Protein AF-A0AA38PN74-F1 (afdb_monomer_lite)

pLDDT: mean 71.49, std 19.57, range [38.41, 97.81]

Secondary structure (DSSP, 8-state):
--GGGGSHHHHHHHHHHT--TTSTTS-S--------PPPHHHHHHHHHHHHTT-TTHHHHHHHS-HHHHHHHHHHTT-------HHHHHHHHHHHHHHS-GGGSPPPPP--GGGS-TT-----TT------------------------------PPPP-----HHHHHHHHHHHHHHT------TTSS-HHHHHHHHHHTT----TT--HHHHHHHHHHHHHHTT----TTHHHHHHHHHHHHHHHHSS-------

Sequence (257 aa):
MHLGYLGLFETHLRKIWGINHEKKGGDGLEPMPEAKKPSKASLRQLLNGIRGNLPILRNVLMAENKASLWYICFMLNLRTGLRNKQQLVEQILQWRSRSTPEAVPEVPFLSYDQVPDGWEASETAKNSGELSDSEASETSLSSSVTNSDILPLVSRRAPLFNFNKDADFEDLKSKLLNLSFKAPSLTRPAKEVLQALCQDLNIAYNAQDTKKHLITRLMIYRQENGADDDSNGSEVRYNKLKRQFEEKNAPFRFLLA

Radius of gyration: 27.81 Å; chains: 1; bounding box: 53×66×81 Å

Structure (mmCIF, N/CA/C/O backbone):
data_AF-A0AA38PN74-F1
#
_entry.id   AF-A0AA38PN74-F1
#
loop_
_atom_site.group_PDB
_atom_site.id
_atom_site.type_symbol
_atom_site.label_atom_id
_atom_site.label_alt_id
_atom_site.label_comp_id
_atom_site.label_asym_id
_atom_site.label_entity_id
_atom_site.label_seq_id
_atom_site.pdbx_PDB_ins_code
_atom_site.Cartn_x
_atom_site.Cartn_y
_atom_site.Cartn_z
_atom_site.occupancy
_atom_site.B_iso_or_equiv
_atom_site.auth_seq_id
_atom_site.auth_comp_id
_atom_site.auth_asym_id
_atom_site.auth_atom_id
_atom_site.pdbx_PDB_model_num
ATOM 1 N N . MET A 1 1 ? -22.780 -27.549 -7.553 1.00 45.50 1 MET A N 1
ATOM 2 C CA . MET A 1 1 ? -21.331 -27.764 -7.770 1.00 45.50 1 MET A CA 1
ATOM 3 C C . MET A 1 1 ? -20.690 -26.460 -8.265 1.00 45.50 1 MET A C 1
ATOM 5 O O . MET A 1 1 ? -20.658 -26.241 -9.464 1.00 45.50 1 MET A O 1
ATOM 9 N N . HIS A 1 2 ? -20.244 -25.557 -7.378 1.00 53.81 2 HIS A N 1
ATOM 10 C CA . HIS A 1 2 ? -19.758 -24.212 -7.774 1.00 53.81 2 HIS A CA 1
ATOM 11 C C . HIS A 1 2 ? -18.311 -23.880 -7.359 1.00 53.81 2 HIS A C 1
ATOM 13 O O . HIS A 1 2 ? -17.799 -22.830 -7.732 1.00 53.81 2 HIS A O 1
ATOM 19 N N . LEU A 1 3 ? -17.616 -24.781 -6.656 1.00 46.16 3 LEU A N 1
ATOM 20 C CA . LEU A 1 3 ? -16.234 -24.560 -6.197 1.00 46.16 3 LEU A CA 1
ATOM 21 C C . LEU A 1 3 ? -15.167 -24.702 -7.301 1.00 46.16 3 LEU A C 1
ATOM 23 O O . LEU A 1 3 ? -14.061 -24.195 -7.136 1.00 46.16 3 LEU A O 1
ATOM 27 N N . GLY A 1 4 ? -15.494 -25.327 -8.439 1.00 47.22 4 GLY A N 1
ATOM 28 C CA . GLY A 1 4 ? -14.555 -25.507 -9.557 1.00 47.22 4 GLY A CA 1
ATOM 29 C C . GLY A 1 4 ? -14.259 -24.232 -10.357 1.00 47.22 4 GLY A C 1
ATOM 30 O O . GLY A 1 4 ? -13.192 -24.117 -10.945 1.00 47.22 4 GLY A O 1
ATOM 31 N N . TYR A 1 5 ? -15.157 -23.240 -10.348 1.00 51.53 5 TYR A N 1
ATOM 32 C CA . TYR A 1 5 ? -15.025 -22.048 -11.201 1.00 51.53 5 TYR A CA 1
ATOM 33 C C . TYR A 1 5 ? -14.108 -20.954 -10.642 1.00 51.53 5 TYR A C 1
ATOM 35 O O . TYR A 1 5 ? -13.768 -20.018 -11.362 1.00 51.53 5 TYR A O 1
ATOM 43 N N . LEU A 1 6 ? -13.705 -21.053 -9.374 1.00 53.84 6 LEU A N 1
ATOM 44 C CA . LEU A 1 6 ? -12.925 -20.006 -8.709 1.00 53.84 6 LEU A CA 1
ATOM 45 C C . LEU A 1 6 ? -11.405 -20.201 -8.805 1.00 53.84 6 LEU A C 1
ATOM 47 O O . LEU A 1 6 ? -10.677 -19.369 -8.276 1.00 53.84 6 LEU A O 1
ATOM 51 N N . GLY A 1 7 ? -10.894 -21.285 -9.407 1.00 54.19 7 GLY A N 1
ATOM 52 C CA . GLY A 1 7 ? -9.443 -21.555 -9.510 1.00 54.19 7 GLY A CA 1
ATOM 53 C C . GLY A 1 7 ? -8.707 -21.742 -8.165 1.00 54.19 7 GLY A C 1
ATOM 54 O O . GLY A 1 7 ? -7.548 -22.153 -8.125 1.00 54.19 7 GLY A O 1
ATOM 55 N N . LEU A 1 8 ? -9.386 -21.495 -7.040 1.00 58.03 8 LEU A N 1
ATOM 56 C CA . LEU A 1 8 ? -8.907 -21.713 -5.673 1.00 58.03 8 LEU A CA 1
ATOM 57 C C . LEU A 1 8 ? -8.660 -23.195 -5.391 1.00 58.03 8 LEU A C 1
ATOM 59 O O . LEU A 1 8 ? -7.682 -23.550 -4.741 1.00 58.03 8 LEU A O 1
ATOM 63 N N . PHE A 1 9 ? -9.522 -24.066 -5.918 1.00 57.12 9 PHE A N 1
ATOM 64 C CA . PHE A 1 9 ? -9.348 -25.510 -5.779 1.00 57.12 9 PHE A CA 1
ATOM 65 C C . PHE A 1 9 ? -8.096 -25.985 -6.519 1.00 57.12 9 PHE A C 1
ATOM 67 O O . PHE A 1 9 ? -7.321 -26.776 -5.998 1.00 57.12 9 PHE A O 1
ATOM 74 N N . GLU A 1 10 ? -7.856 -25.436 -7.705 1.00 62.62 10 GLU A N 1
ATOM 75 C CA . GLU A 1 10 ? -6.737 -25.810 -8.560 1.00 62.62 10 GLU A CA 1
ATOM 76 C C . GLU A 1 10 ? -5.397 -25.366 -7.965 1.00 62.62 10 GLU A C 1
ATOM 78 O O . GLU A 1 10 ? -4.465 -26.155 -7.860 1.00 62.62 10 GLU A O 1
ATOM 83 N N . THR A 1 11 ? -5.317 -24.128 -7.473 1.00 61.50 11 THR A N 1
ATOM 84 C CA . THR A 1 11 ? -4.113 -23.614 -6.802 1.00 61.50 11 THR A CA 1
ATOM 85 C C . THR A 1 11 ? -3.820 -24.342 -5.489 1.00 61.50 11 THR A C 1
ATOM 87 O O . THR A 1 11 ? -2.657 -24.638 -5.200 1.00 61.50 11 THR A O 1
ATOM 90 N N . HIS A 1 12 ? -4.848 -24.685 -4.705 1.00 63.94 12 HIS A N 1
ATOM 91 C CA . HIS A 1 12 ? -4.649 -25.395 -3.444 1.00 63.94 12 HIS A CA 1
ATOM 92 C C . HIS A 1 12 ? -4.237 -26.856 -3.660 1.00 63.94 12 HIS A C 1
ATOM 94 O O . HIS A 1 12 ? -3.284 -27.320 -3.033 1.00 63.94 12 HIS A O 1
ATOM 100 N N . LEU A 1 13 ? -4.878 -27.549 -4.602 1.00 66.50 13 LEU A N 1
ATOM 101 C CA . LEU A 1 13 ? -4.521 -28.915 -4.972 1.00 66.50 13 LEU A CA 1
ATOM 102 C C . LEU A 1 13 ? -3.127 -29.003 -5.603 1.00 66.50 13 LEU A C 1
ATOM 104 O O . LEU A 1 13 ? -2.366 -29.903 -5.263 1.00 66.50 13 LEU A O 1
ATOM 108 N N . ARG A 1 14 ? -2.730 -28.032 -6.434 1.00 66.38 14 ARG A N 1
ATOM 109 C CA . ARG A 1 14 ? -1.360 -27.954 -6.970 1.00 66.38 14 ARG A CA 1
ATOM 110 C C . ARG A 1 14 ? -0.309 -27.805 -5.877 1.00 66.38 14 ARG A C 1
ATOM 112 O O . ARG A 1 14 ? 0.738 -28.442 -5.959 1.00 66.38 14 ARG A O 1
ATOM 119 N N . LYS A 1 15 ? -0.593 -27.002 -4.843 1.00 65.44 15 LYS A N 1
ATOM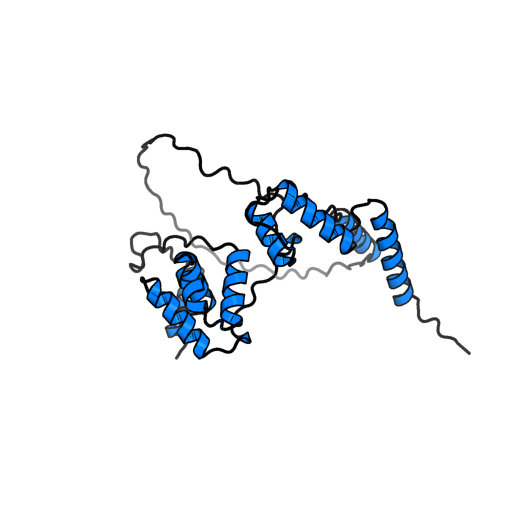 120 C CA . LYS A 1 15 ? 0.302 -26.843 -3.687 1.00 65.44 15 LYS A CA 1
ATOM 121 C C . LYS A 1 15 ? 0.414 -28.136 -2.876 1.00 65.44 15 LYS A C 1
ATOM 123 O O . LYS A 1 15 ? 1.505 -28.464 -2.427 1.00 65.44 15 LYS A O 1
ATOM 128 N N . ILE A 1 16 ? -0.692 -28.861 -2.704 1.00 72.69 16 ILE A N 1
ATOM 129 C CA . ILE A 1 16 ? -0.716 -30.148 -1.992 1.00 72.69 16 ILE A CA 1
ATOM 130 C C . ILE A 1 16 ? 0.027 -31.233 -2.785 1.00 72.69 16 ILE A C 1
ATOM 132 O O . ILE A 1 16 ? 0.750 -32.029 -2.196 1.00 72.69 16 ILE A O 1
ATOM 136 N N . TRP A 1 17 ? -0.113 -31.252 -4.112 1.00 72.19 17 TRP A N 1
ATOM 137 C CA . TRP A 1 17 ? 0.472 -32.285 -4.974 1.00 72.19 17 TRP A CA 1
ATOM 138 C C . TRP A 1 17 ? 1.848 -31.948 -5.552 1.00 72.19 17 TRP A C 1
ATOM 140 O O . TRP A 1 17 ? 2.404 -32.754 -6.292 1.00 72.19 17 TRP A O 1
ATOM 150 N N . GLY A 1 18 ? 2.418 -30.785 -5.226 1.00 61.81 18 GLY A N 1
ATOM 151 C CA . GLY A 1 18 ? 3.771 -30.418 -5.656 1.00 61.81 18 GLY A CA 1
ATOM 152 C C . GLY A 1 18 ? 3.938 -30.347 -7.178 1.00 61.81 18 GLY A C 1
ATOM 153 O O . GLY A 1 18 ? 5.026 -30.608 -7.694 1.00 61.81 18 GLY A O 1
ATOM 154 N N . ILE A 1 19 ? 2.866 -30.026 -7.910 1.00 64.69 19 ILE A N 1
ATOM 155 C CA . ILE A 1 19 ? 2.913 -29.900 -9.370 1.00 64.69 19 ILE A CA 1
ATOM 156 C C . ILE A 1 19 ? 3.672 -28.612 -9.705 1.00 64.69 19 ILE A C 1
ATOM 158 O O . ILE A 1 19 ? 3.115 -27.514 -9.670 1.00 64.69 19 ILE A O 1
ATOM 162 N N . ASN A 1 20 ? 4.963 -28.752 -10.008 1.00 55.19 20 ASN A N 1
ATOM 163 C CA . ASN A 1 20 ? 5.820 -27.648 -10.428 1.00 55.19 20 ASN A CA 1
ATOM 164 C C . ASN A 1 20 ? 5.528 -27.263 -11.882 1.00 55.19 20 ASN A C 1
ATOM 166 O O . ASN A 1 20 ? 5.827 -28.021 -12.804 1.00 55.19 20 ASN A O 1
ATOM 170 N N . HIS A 1 21 ? 5.004 -26.052 -12.078 1.00 59.81 21 HIS A N 1
ATOM 171 C CA . HIS A 1 21 ? 4.732 -25.464 -13.397 1.00 59.81 21 HIS A CA 1
ATOM 172 C C . HIS A 1 21 ? 5.980 -25.286 -14.272 1.00 59.81 21 HIS A C 1
ATOM 174 O O . HIS A 1 21 ? 5.864 -25.155 -15.485 1.00 59.81 21 HIS A O 1
ATOM 180 N N . GLU A 1 22 ? 7.166 -25.292 -13.669 1.00 51.69 22 GLU A N 1
ATOM 181 C CA . GLU A 1 22 ? 8.439 -25.076 -14.361 1.00 51.69 22 GLU A CA 1
ATOM 182 C C . GLU A 1 22 ? 8.933 -26.312 -15.123 1.00 51.69 22 GLU A C 1
ATOM 184 O O . GLU A 1 22 ? 9.784 -26.201 -16.006 1.00 51.69 22 GLU A O 1
ATOM 189 N N . LYS A 1 23 ? 8.409 -27.507 -14.815 1.00 51.69 23 LYS A N 1
ATOM 190 C CA . LYS A 1 23 ? 8.802 -28.716 -15.541 1.00 51.69 23 LYS A CA 1
ATOM 191 C C . LYS A 1 23 ? 8.103 -28.760 -16.900 1.00 51.69 23 LYS A C 1
ATOM 193 O O . LYS A 1 23 ? 6.878 -28.717 -16.997 1.00 51.69 23 LYS A O 1
ATOM 198 N N . LYS A 1 24 ? 8.921 -28.878 -17.950 1.00 41.00 24 LYS A N 1
ATOM 199 C CA . LYS A 1 24 ? 8.544 -29.061 -19.360 1.00 41.00 24 LYS A CA 1
ATOM 200 C C . LYS A 1 24 ? 7.492 -30.184 -19.464 1.00 41.00 24 LYS A C 1
ATOM 202 O O . LYS A 1 24 ? 7.831 -31.353 -19.317 1.00 41.00 24 LYS A O 1
ATOM 207 N N . GLY A 1 25 ? 6.219 -29.810 -19.627 1.00 51.47 25 GLY A N 1
ATOM 208 C CA . GLY A 1 25 ? 5.060 -30.717 -19.563 1.00 51.47 25 GLY A CA 1
ATOM 209 C C . GLY A 1 25 ? 3.885 -30.225 -18.702 1.00 51.47 25 GLY A C 1
ATOM 210 O O . GLY A 1 25 ? 2.816 -30.825 -18.759 1.00 51.47 25 GLY A O 1
ATOM 211 N N . GLY A 1 26 ? 4.050 -29.145 -17.926 1.00 50.50 26 GLY A N 1
ATOM 212 C CA . GLY A 1 26 ? 2.936 -28.447 -17.270 1.00 50.50 26 GLY A CA 1
ATOM 213 C C . GLY A 1 26 ? 1.999 -27.758 -18.274 1.00 50.50 26 GLY A C 1
ATOM 214 O O . GLY A 1 26 ? 2.406 -27.515 -19.404 1.00 50.50 26 GLY A O 1
ATOM 215 N N . ASP A 1 27 ? 0.776 -27.439 -17.831 1.00 55.72 27 ASP A N 1
ATOM 216 C CA . ASP A 1 27 ? -0.448 -26.961 -18.530 1.00 55.72 27 ASP A CA 1
ATOM 217 C C . ASP A 1 27 ? -0.345 -25.860 -19.624 1.00 55.72 27 ASP A C 1
ATOM 219 O O . ASP A 1 27 ? -1.351 -25.289 -20.039 1.00 55.72 27 ASP A O 1
ATOM 223 N N . GLY A 1 28 ? 0.847 -25.474 -20.080 1.00 50.84 28 GLY A N 1
ATOM 224 C CA . GLY A 1 28 ? 1.056 -24.410 -21.065 1.00 50.84 28 GLY A CA 1
ATOM 225 C C . GLY A 1 28 ? 0.800 -23.007 -20.511 1.00 50.84 28 GLY A C 1
ATOM 226 O O . GLY A 1 28 ? 0.943 -22.019 -21.228 1.00 50.84 28 GLY A O 1
ATOM 227 N N . LEU A 1 29 ? 0.454 -22.896 -19.227 1.00 52.22 29 LEU A N 1
ATOM 228 C CA . LEU A 1 29 ? 0.497 -21.639 -18.501 1.00 52.22 29 LEU A CA 1
ATOM 229 C C . LEU A 1 29 ? 1.968 -21.340 -18.228 1.00 52.22 29 LEU A C 1
ATOM 231 O O . LEU A 1 29 ? 2.532 -21.852 -17.261 1.00 52.22 29 LEU A O 1
ATOM 235 N N . GLU A 1 30 ? 2.587 -20.571 -19.130 1.00 48.94 30 GLU A N 1
ATOM 236 C CA . GLU A 1 30 ? 3.945 -20.056 -18.949 1.00 48.94 30 GLU A CA 1
ATOM 237 C C . GLU A 1 30 ? 4.105 -19.570 -17.502 1.00 48.94 30 GLU A C 1
ATOM 239 O O . GLU A 1 30 ? 3.219 -18.844 -17.022 1.00 48.94 30 GLU A O 1
ATOM 244 N N . PRO A 1 31 ? 5.173 -19.989 -16.789 1.00 52.34 31 PRO A N 1
ATOM 245 C CA . PRO A 1 31 ? 5.429 -19.526 -15.436 1.00 52.34 31 PRO A CA 1
ATOM 246 C C . PRO A 1 31 ? 5.381 -18.006 -15.471 1.00 52.34 31 PRO A C 1
ATOM 248 O O . PRO A 1 31 ? 6.142 -17.353 -16.189 1.00 52.34 31 PRO A O 1
ATOM 251 N N . MET A 1 32 ? 4.374 -17.456 -14.791 1.00 55.88 32 MET A N 1
ATOM 252 C CA . MET A 1 32 ? 4.102 -16.034 -14.869 1.00 55.88 32 MET A CA 1
ATOM 253 C C . MET A 1 32 ? 5.362 -15.326 -14.374 1.00 55.88 32 MET A C 1
ATOM 255 O O . MET A 1 32 ? 5.833 -15.687 -13.293 1.00 55.88 32 MET A O 1
ATOM 259 N N . PRO A 1 33 ? 5.916 -14.357 -15.128 1.00 59.22 33 PRO A N 1
ATOM 260 C CA . PRO A 1 33 ? 7.087 -13.625 -14.672 1.00 59.22 33 PRO A CA 1
ATOM 261 C C . PRO A 1 33 ? 6.772 -13.114 -13.276 1.00 59.22 33 PRO A C 1
ATOM 263 O O . PRO A 1 33 ? 5.720 -12.489 -13.102 1.00 59.22 33 PRO A O 1
ATOM 266 N N . GLU A 1 34 ? 7.620 -13.455 -12.300 1.00 61.94 34 GLU A N 1
ATOM 267 C CA . GLU A 1 34 ? 7.423 -13.109 -10.896 1.00 61.94 34 GLU A CA 1
ATOM 268 C C . GLU A 1 34 ? 7.134 -11.614 -10.814 1.00 61.94 34 GLU A C 1
ATOM 270 O O . GLU A 1 34 ? 8.021 -10.765 -10.943 1.00 61.94 34 GLU A O 1
ATOM 275 N N . ALA A 1 35 ? 5.849 -11.271 -10.708 1.00 65.31 35 ALA A N 1
ATOM 276 C CA . ALA A 1 35 ? 5.433 -9.890 -10.754 1.00 65.31 35 ALA A CA 1
ATOM 277 C C . ALA A 1 35 ? 5.971 -9.268 -9.474 1.00 65.31 35 ALA A C 1
ATOM 279 O O . ALA A 1 35 ? 5.467 -9.554 -8.385 1.00 65.31 35 ALA A O 1
ATOM 280 N N . LYS A 1 36 ? 7.036 -8.470 -9.608 1.00 77.00 36 LYS A N 1
ATOM 281 C CA . LYS A 1 36 ? 7.703 -7.826 -8.481 1.00 77.00 36 LYS A CA 1
ATOM 282 C C . LYS A 1 36 ? 6.641 -7.133 -7.640 1.00 77.00 36 LYS A C 1
ATOM 284 O O . LYS A 1 36 ? 6.004 -6.178 -8.091 1.00 77.00 36 LYS A O 1
ATOM 289 N N . LYS A 1 37 ? 6.423 -7.665 -6.437 1.00 83.25 37 LYS A N 1
ATOM 290 C CA . LYS A 1 37 ? 5.405 -7.167 -5.520 1.00 83.25 37 LYS A CA 1
ATOM 291 C C . LYS A 1 37 ? 5.665 -5.674 -5.286 1.00 83.25 37 LYS A C 1
ATOM 293 O O . LYS A 1 37 ? 6.786 -5.325 -4.904 1.00 83.25 37 LYS A O 1
ATOM 298 N N . PRO A 1 38 ? 4.681 -4.789 -5.530 1.00 87.00 38 PRO A N 1
ATOM 299 C CA . PRO A 1 38 ? 4.871 -3.366 -5.292 1.00 87.00 38 PRO A CA 1
ATOM 300 C C . PRO A 1 38 ? 5.155 -3.116 -3.809 1.00 87.00 38 PRO A C 1
ATOM 302 O O . PRO A 1 38 ? 4.776 -3.908 -2.937 1.00 87.00 38 PRO A O 1
ATOM 305 N N . SER A 1 39 ? 5.826 -2.003 -3.511 1.00 86.50 39 SER A N 1
ATOM 306 C CA . SER A 1 39 ? 6.094 -1.624 -2.125 1.00 86.50 39 SER A CA 1
ATOM 307 C C . SER A 1 39 ? 4.774 -1.484 -1.354 1.00 86.50 39 SER A C 1
ATOM 309 O O . SER A 1 39 ? 3.777 -0.981 -1.879 1.00 86.50 39 SER A O 1
ATOM 311 N N . LYS A 1 40 ? 4.749 -1.922 -0.086 1.00 85.56 40 LYS A N 1
ATOM 312 C CA . LYS A 1 40 ? 3.539 -1.850 0.760 1.00 85.56 40 LYS A CA 1
ATOM 313 C C . LYS A 1 40 ? 2.989 -0.417 0.869 1.00 85.56 40 LYS A C 1
ATOM 315 O O . LYS A 1 40 ? 1.783 -0.230 0.996 1.00 85.56 40 LYS A O 1
ATOM 320 N N . ALA A 1 41 ? 3.863 0.589 0.804 1.00 82.75 41 ALA A N 1
ATOM 321 C CA . ALA A 1 41 ? 3.492 2.001 0.835 1.00 82.75 41 ALA A CA 1
ATOM 322 C C . ALA A 1 41 ? 2.753 2.449 -0.435 1.00 82.75 41 ALA A C 1
ATOM 324 O O . ALA A 1 41 ? 1.645 2.971 -0.332 1.00 82.75 41 ALA A O 1
ATOM 325 N N . SER A 1 42 ? 3.304 2.156 -1.619 1.00 88.00 42 SER A N 1
ATOM 326 C CA . SER A 1 42 ? 2.638 2.432 -2.903 1.00 88.00 42 SER A CA 1
ATOM 327 C C . SER A 1 42 ? 1.273 1.741 -2.971 1.00 88.00 42 SER A C 1
ATOM 329 O O . SER A 1 42 ? 0.266 2.349 -3.330 1.00 88.00 42 SER A O 1
ATOM 331 N N . LEU A 1 43 ? 1.216 0.489 -2.516 1.00 92.31 43 LEU A N 1
ATOM 332 C CA . LEU A 1 43 ? -0.008 -0.301 -2.499 1.00 92.31 43 LEU A CA 1
ATOM 333 C C . LEU A 1 43 ? -1.082 0.315 -1.586 1.00 92.31 43 LEU A C 1
ATOM 335 O O . LEU A 1 43 ? -2.237 0.422 -1.993 1.00 92.31 43 LEU A O 1
ATOM 339 N N . ARG A 1 44 ? -0.706 0.792 -0.390 1.00 92.00 44 ARG A N 1
ATOM 340 C CA . ARG A 1 44 ? -1.615 1.532 0.504 1.00 92.00 44 ARG A CA 1
ATOM 341 C C . ARG A 1 44 ? -2.148 2.801 -0.140 1.00 92.00 44 ARG A C 1
ATOM 343 O O . ARG A 1 44 ? -3.354 3.023 -0.110 1.00 92.00 44 ARG A O 1
ATOM 350 N N . GLN A 1 45 ? -1.276 3.611 -0.737 1.00 90.62 45 GLN A N 1
ATOM 351 C CA . GLN A 1 45 ? -1.687 4.851 -1.393 1.00 90.62 45 GLN A CA 1
ATOM 352 C C . GLN A 1 45 ? -2.707 4.578 -2.507 1.00 90.62 45 GLN A C 1
ATOM 354 O O . GLN A 1 45 ? -3.729 5.261 -2.587 1.00 90.62 45 GLN A O 1
ATOM 359 N N . LEU A 1 46 ? -2.478 3.537 -3.311 1.00 94.19 46 LEU A N 1
ATOM 360 C CA . LEU A 1 46 ? -3.394 3.147 -4.380 1.00 94.19 46 LEU A CA 1
ATOM 361 C C . LEU A 1 46 ? -4.730 2.628 -3.859 1.00 94.19 46 LEU A C 1
ATOM 363 O O . LEU A 1 46 ? -5.775 3.071 -4.334 1.00 94.19 46 LEU A O 1
ATOM 367 N N . LEU A 1 47 ? -4.725 1.736 -2.868 1.00 95.06 47 LEU A N 1
ATOM 368 C CA . LEU A 1 47 ? -5.966 1.223 -2.285 1.00 95.06 47 LEU A CA 1
ATOM 369 C C . LEU A 1 47 ? -6.762 2.320 -1.573 1.00 95.06 47 LEU A C 1
ATOM 371 O O . LEU A 1 47 ? -7.984 2.351 -1.691 1.00 95.06 47 LEU A O 1
ATOM 375 N N . ASN A 1 48 ? -6.094 3.265 -0.911 1.00 92.62 48 ASN A N 1
ATOM 376 C CA . ASN A 1 48 ? -6.751 4.430 -0.319 1.00 92.62 48 ASN A CA 1
ATOM 377 C C . ASN A 1 48 ? -7.370 5.333 -1.399 1.00 92.62 48 ASN A C 1
ATOM 379 O O . ASN A 1 48 ? -8.508 5.780 -1.244 1.00 92.62 48 ASN A O 1
ATOM 383 N N . GLY A 1 49 ? -6.677 5.538 -2.525 1.00 94.00 49 GLY A N 1
ATOM 384 C CA . GLY A 1 49 ? -7.222 6.254 -3.683 1.00 94.00 49 GLY A CA 1
ATOM 385 C C . GLY A 1 49 ? -8.449 5.562 -4.288 1.00 94.00 49 GLY A C 1
ATOM 386 O O . GLY A 1 49 ? -9.441 6.221 -4.603 1.00 94.00 49 GLY A O 1
ATOM 387 N N . ILE A 1 50 ? -8.418 4.228 -4.387 1.00 95.69 50 ILE A N 1
ATOM 388 C CA . ILE A 1 50 ? -9.559 3.412 -4.827 1.00 95.69 50 ILE A CA 1
ATOM 389 C C . ILE A 1 50 ? -10.719 3.541 -3.829 1.00 95.69 50 ILE A C 1
ATOM 391 O O . ILE A 1 50 ? -11.863 3.746 -4.240 1.00 95.69 50 ILE A O 1
ATOM 395 N N . ARG A 1 51 ? -10.446 3.490 -2.519 1.00 95.12 51 ARG A N 1
ATOM 396 C CA . ARG A 1 51 ? -11.459 3.624 -1.460 1.00 95.12 51 ARG A CA 1
ATOM 397 C C . ARG A 1 51 ? -12.185 4.968 -1.541 1.00 95.12 51 ARG A C 1
ATOM 399 O O . ARG A 1 51 ? -13.416 4.979 -1.526 1.00 95.12 51 ARG A O 1
ATOM 406 N N . GLY A 1 52 ? -11.446 6.062 -1.730 1.00 91.69 52 GLY A N 1
ATOM 407 C CA . GLY A 1 52 ? -11.981 7.426 -1.817 1.00 91.69 52 GLY A CA 1
ATOM 408 C C . GLY A 1 52 ? -12.787 7.757 -3.081 1.00 91.69 52 GLY A C 1
ATOM 409 O O . GLY A 1 52 ? -13.381 8.827 -3.132 1.00 91.69 52 GLY A O 1
ATOM 410 N N . ASN A 1 53 ? -12.826 6.867 -4.084 1.00 86.31 53 ASN A N 1
ATOM 411 C CA . ASN A 1 53 ? -13.541 7.058 -5.358 1.00 86.31 53 ASN A CA 1
ATOM 412 C C . ASN A 1 53 ? -13.286 8.433 -6.010 1.00 86.31 53 ASN A C 1
ATOM 414 O O . ASN A 1 53 ? -14.208 9.170 -6.361 1.00 86.31 53 ASN A O 1
ATOM 418 N N . LEU A 1 54 ? -12.011 8.801 -6.136 1.00 84.94 54 LEU A N 1
ATOM 419 C CA . LEU A 1 54 ? -11.626 10.098 -6.684 1.00 84.94 54 LEU A CA 1
ATOM 420 C C . LEU A 1 54 ? -12.001 10.193 -8.176 1.00 84.94 54 LEU A C 1
ATOM 422 O O . LEU A 1 54 ? -11.725 9.252 -8.923 1.00 84.94 54 LEU A O 1
ATOM 426 N N . PRO A 1 55 ? -12.505 11.339 -8.676 1.00 89.81 55 PRO A N 1
ATOM 427 C CA . PRO A 1 55 ? -12.763 11.522 -10.112 1.00 89.81 55 PRO A CA 1
ATOM 428 C C . PRO A 1 55 ? -11.483 11.380 -10.959 1.00 89.81 55 PRO A C 1
ATOM 430 O O . PRO A 1 55 ? -11.532 11.050 -12.141 1.00 89.81 55 PRO A O 1
ATOM 433 N N . ILE A 1 56 ? -10.318 11.565 -10.331 1.00 93.56 56 ILE A N 1
ATOM 434 C CA . ILE A 1 56 ? -8.982 11.474 -10.934 1.00 93.56 56 ILE A CA 1
ATOM 435 C C . ILE A 1 56 ? -8.424 10.033 -10.872 1.00 93.56 56 ILE A C 1
ATOM 437 O O . ILE A 1 56 ? -7.331 9.767 -11.370 1.00 93.56 56 ILE A O 1
ATOM 441 N N . LEU A 1 57 ? -9.162 9.066 -10.305 1.00 95.50 57 LEU A N 1
ATOM 442 C CA . LEU A 1 57 ? -8.687 7.693 -10.080 1.00 95.50 57 LEU A CA 1
ATOM 443 C C . LEU A 1 57 ? -8.202 7.016 -11.368 1.00 95.50 57 LEU A C 1
ATOM 445 O O . LEU A 1 57 ? -7.176 6.341 -11.354 1.00 95.50 57 LEU A O 1
ATOM 449 N N . ARG A 1 58 ? -8.883 7.244 -12.500 1.00 96.94 58 ARG A N 1
ATOM 450 C CA . ARG A 1 58 ? -8.461 6.703 -13.804 1.00 96.94 58 ARG A CA 1
ATOM 451 C C . ARG A 1 58 ? -7.047 7.155 -14.176 1.00 96.94 58 ARG A C 1
ATOM 453 O O . ARG A 1 58 ? -6.254 6.335 -14.628 1.00 96.94 58 ARG A O 1
ATOM 460 N N . ASN A 1 59 ? -6.720 8.427 -13.954 1.00 96.56 59 ASN A N 1
ATOM 461 C CA . ASN A 1 59 ? -5.410 8.989 -14.291 1.00 96.56 59 ASN A CA 1
ATOM 462 C C . ASN A 1 59 ? -4.324 8.463 -13.347 1.00 96.56 59 ASN A C 1
ATOM 464 O O . ASN A 1 59 ? -3.248 8.096 -13.810 1.00 96.56 59 ASN A O 1
ATOM 468 N N . VAL A 1 60 ? -4.634 8.351 -12.050 1.00 95.75 60 VAL A N 1
ATOM 469 C CA . VAL A 1 60 ? -3.726 7.768 -11.049 1.00 95.75 60 VAL A CA 1
ATOM 470 C C . VAL A 1 60 ? -3.403 6.313 -11.401 1.00 95.75 60 VAL A C 1
ATOM 472 O O . VAL A 1 60 ? -2.236 5.954 -11.509 1.00 95.75 60 VAL A O 1
ATOM 475 N N . LEU A 1 61 ? -4.415 5.487 -11.688 1.00 96.50 61 LEU A N 1
ATOM 476 C CA . LEU A 1 61 ? -4.209 4.089 -12.084 1.00 96.50 61 LEU A CA 1
ATOM 477 C C . LEU A 1 61 ? -3.463 3.965 -13.425 1.00 96.50 61 LEU A C 1
ATOM 479 O O . LEU A 1 61 ? -2.654 3.058 -13.605 1.00 96.50 61 LEU A O 1
ATOM 483 N N . MET A 1 62 ? -3.691 4.880 -14.371 1.00 97.00 62 MET A N 1
ATOM 484 C CA . MET A 1 62 ? -2.962 4.901 -15.644 1.00 97.00 62 MET A CA 1
ATOM 485 C C . MET A 1 62 ? -1.502 5.344 -15.502 1.00 97.00 62 MET A C 1
ATOM 487 O O . MET A 1 62 ? -0.702 4.992 -16.369 1.00 97.00 62 MET A O 1
ATOM 491 N N . ALA A 1 63 ? -1.129 6.059 -14.440 1.00 96.19 63 ALA A N 1
ATOM 492 C CA . ALA A 1 63 ? 0.263 6.407 -14.152 1.00 96.19 63 ALA A CA 1
ATOM 493 C C . ALA A 1 63 ? 1.052 5.228 -13.550 1.00 96.19 63 ALA A C 1
ATOM 495 O O . ALA A 1 63 ? 2.257 5.120 -13.757 1.00 96.19 63 ALA A O 1
ATOM 496 N N . GLU A 1 64 ? 0.372 4.298 -12.879 1.00 96.12 64 GLU A N 1
ATOM 497 C CA . GLU A 1 64 ? 1.008 3.181 -12.174 1.00 96.12 64 GLU A CA 1
ATOM 498 C C . GLU A 1 64 ? 1.633 2.116 -13.075 1.00 96.12 64 GLU A C 1
ATOM 500 O O . GLU A 1 64 ? 1.276 1.948 -14.243 1.00 96.12 64 GLU A O 1
ATOM 505 N N . ASN A 1 65 ? 2.551 1.323 -12.519 1.00 94.31 65 ASN A N 1
ATOM 506 C CA . ASN A 1 65 ? 3.111 0.176 -13.230 1.00 94.31 65 ASN A CA 1
ATOM 507 C C . ASN A 1 65 ? 2.033 -0.906 -13.455 1.00 94.31 65 ASN A C 1
ATOM 509 O O . ASN A 1 65 ? 1.218 -1.203 -12.580 1.00 94.31 65 ASN A O 1
ATOM 513 N N . LYS A 1 66 ? 2.069 -1.559 -14.623 1.00 93.50 66 LYS A N 1
ATOM 514 C CA . LYS A 1 66 ? 1.230 -2.720 -14.948 1.00 93.50 66 LYS A CA 1
ATOM 515 C C . LYS A 1 66 ? 1.334 -3.824 -13.888 1.00 93.50 66 LYS A C 1
ATOM 517 O O . LYS A 1 66 ? 0.312 -4.411 -13.553 1.00 93.50 66 LYS A O 1
ATOM 522 N N . ALA A 1 67 ? 2.526 -4.080 -13.343 1.00 91.06 67 ALA A N 1
ATOM 523 C CA . ALA A 1 67 ? 2.714 -5.076 -12.283 1.00 91.06 67 ALA A CA 1
ATOM 524 C C . ALA A 1 67 ? 1.913 -4.730 -11.011 1.00 91.06 67 ALA A C 1
ATOM 526 O O . ALA A 1 67 ? 1.244 -5.598 -10.452 1.00 91.06 67 ALA A O 1
ATOM 527 N N . SER A 1 68 ? 1.904 -3.454 -10.606 1.00 93.56 68 SER A N 1
ATOM 528 C CA . SER A 1 68 ? 1.117 -2.968 -9.465 1.00 93.56 68 SER A CA 1
ATOM 529 C C . SER A 1 68 ? -0.382 -3.139 -9.706 1.00 93.56 68 SER A C 1
ATOM 531 O O . SER A 1 68 ? -1.088 -3.664 -8.849 1.00 93.56 68 SER A O 1
ATOM 533 N N . LEU A 1 69 ? -0.866 -2.754 -10.893 1.00 95.06 69 LEU A N 1
ATOM 534 C CA . LEU A 1 69 ? -2.275 -2.906 -11.277 1.00 95.06 69 LEU A CA 1
ATOM 535 C C . LEU A 1 69 ? -2.713 -4.369 -11.288 1.00 95.06 69 LEU A C 1
ATOM 537 O O . LEU A 1 69 ? -3.804 -4.699 -10.829 1.00 95.06 69 LEU A O 1
ATOM 541 N N . TRP A 1 70 ? -1.850 -5.245 -11.794 1.00 92.69 70 TRP A N 1
ATOM 542 C CA . TRP A 1 70 ? -2.098 -6.677 -11.810 1.00 92.69 70 TRP A CA 1
ATOM 543 C C . TRP A 1 70 ? -2.185 -7.242 -10.388 1.00 92.69 70 TRP A C 1
ATOM 545 O O . TRP A 1 70 ? -3.133 -7.957 -10.071 1.00 92.69 70 TRP A O 1
ATOM 555 N N . TYR A 1 71 ? -1.258 -6.856 -9.505 1.00 92.44 71 TYR A N 1
ATOM 556 C CA . TYR A 1 71 ? -1.284 -7.251 -8.095 1.00 92.44 71 TYR A CA 1
ATOM 557 C C . TYR A 1 71 ? -2.541 -6.739 -7.372 1.00 92.44 71 TYR A C 1
ATOM 559 O O . TYR A 1 71 ? -3.129 -7.457 -6.566 1.00 92.44 71 TYR A O 1
ATOM 567 N N . ILE A 1 72 ? -3.001 -5.522 -7.686 1.00 94.44 72 ILE A N 1
ATOM 568 C CA . ILE A 1 72 ? -4.269 -4.988 -7.169 1.00 94.44 72 ILE A CA 1
ATOM 569 C C . ILE A 1 72 ? -5.448 -5.827 -7.669 1.00 94.44 72 ILE A C 1
ATOM 571 O O . ILE A 1 72 ? -6.290 -6.216 -6.867 1.00 94.44 72 ILE A O 1
ATOM 575 N N . CYS A 1 73 ? -5.498 -6.163 -8.962 1.00 94.50 73 CYS A N 1
ATOM 576 C CA . CYS A 1 73 ? -6.539 -7.038 -9.506 1.00 94.50 73 CYS A CA 1
ATOM 577 C C . CYS A 1 73 ? -6.560 -8.392 -8.791 1.00 94.50 73 CYS A C 1
ATOM 579 O O . CYS A 1 73 ? -7.628 -8.861 -8.412 1.00 94.50 73 CYS A O 1
ATOM 581 N N . PHE A 1 74 ? -5.386 -8.977 -8.546 1.00 91.44 74 PHE A N 1
ATOM 582 C CA . PHE A 1 74 ? -5.248 -10.207 -7.773 1.00 91.44 74 PHE A CA 1
ATOM 583 C C . PHE A 1 74 ? -5.800 -10.056 -6.346 1.00 91.44 74 PHE A C 1
ATOM 585 O O . PHE A 1 74 ? -6.617 -10.866 -5.921 1.00 91.44 74 PHE A O 1
ATOM 592 N N . MET A 1 75 ? -5.433 -8.990 -5.626 1.00 92.50 75 MET A N 1
ATOM 593 C CA . MET A 1 75 ? -5.950 -8.718 -4.276 1.00 92.50 75 MET A CA 1
ATOM 594 C C . MET A 1 75 ? -7.468 -8.522 -4.219 1.00 92.50 75 MET A C 1
ATOM 596 O O . MET A 1 75 ? -8.095 -8.863 -3.220 1.00 92.50 75 MET A O 1
ATOM 600 N N . LEU A 1 76 ? -8.052 -7.961 -5.275 1.00 94.25 76 LEU A N 1
ATOM 601 C CA . LEU A 1 76 ? -9.490 -7.729 -5.398 1.00 94.25 76 LEU A CA 1
ATOM 602 C C . LEU A 1 76 ? -10.247 -8.945 -5.967 1.00 94.25 76 LEU A C 1
ATOM 604 O O . LEU A 1 76 ? -11.439 -8.834 -6.253 1.00 94.25 76 LEU A O 1
ATOM 608 N N . ASN A 1 77 ? -9.575 -10.090 -6.152 1.00 92.56 77 ASN A N 1
ATOM 609 C CA . ASN A 1 77 ? -10.118 -11.284 -6.810 1.00 92.56 77 ASN A CA 1
ATOM 610 C C . ASN A 1 77 ? -10.730 -10.995 -8.198 1.00 92.56 77 ASN A C 1
ATOM 612 O O . ASN A 1 77 ? -11.731 -11.591 -8.601 1.00 92.56 77 ASN A O 1
ATOM 616 N N . LEU A 1 78 ? -10.126 -10.077 -8.955 1.00 92.31 78 LEU A N 1
ATOM 617 C CA . LEU A 1 78 ? -10.493 -9.791 -10.340 1.00 92.31 78 LEU A CA 1
ATOM 618 C C . LEU A 1 78 ? -9.795 -10.758 -11.296 1.00 92.31 78 LEU A C 1
ATOM 620 O O . LEU A 1 78 ? -8.689 -11.235 -11.047 1.00 92.31 78 LEU A O 1
ATOM 624 N N . ARG A 1 79 ? -10.433 -11.034 -12.436 1.00 86.56 79 ARG A N 1
ATOM 625 C CA . ARG A 1 79 ? -9.884 -11.942 -13.448 1.00 86.56 79 ARG A CA 1
ATOM 626 C C . ARG A 1 79 ? -8.661 -11.314 -14.125 1.00 86.56 79 ARG A C 1
ATOM 628 O O . ARG A 1 79 ? -8.793 -10.450 -14.985 1.00 86.56 79 ARG A O 1
ATOM 635 N N . THR A 1 80 ? -7.481 -11.831 -13.804 1.00 77.19 80 THR A N 1
ATOM 636 C CA . THR A 1 80 ? -6.158 -11.313 -14.197 1.00 77.19 80 THR A CA 1
ATOM 637 C C . THR A 1 80 ? -5.667 -11.716 -15.594 1.00 77.19 80 THR A C 1
ATOM 639 O O . THR A 1 80 ? -4.538 -11.396 -15.965 1.00 77.19 80 THR A O 1
ATOM 642 N N . GLY A 1 81 ? -6.499 -12.377 -16.406 1.00 76.50 81 GLY A N 1
ATOM 643 C CA . GLY A 1 81 ? -6.129 -12.835 -17.757 1.00 76.50 81 GLY A CA 1
ATOM 644 C C . GLY A 1 81 ? -5.927 -11.719 -18.795 1.00 76.50 81 GLY A C 1
ATOM 645 O O . GLY A 1 81 ? -5.638 -11.999 -19.956 1.00 76.50 81 GLY A O 1
ATOM 646 N N . LEU A 1 82 ? -6.096 -10.453 -18.409 1.00 80.25 82 LEU A N 1
ATOM 647 C CA . LEU A 1 82 ? -5.986 -9.311 -19.308 1.00 80.25 82 LEU A CA 1
ATOM 648 C C . LEU A 1 82 ? -4.531 -8.873 -19.464 1.00 80.25 82 LEU A C 1
ATOM 650 O O . LEU A 1 82 ? -3.843 -8.539 -18.499 1.00 80.25 82 LEU A O 1
ATOM 654 N N . ARG A 1 83 ? -4.068 -8.818 -20.715 1.00 80.81 83 ARG A N 1
ATOM 655 C CA . ARG A 1 83 ? -2.701 -8.388 -21.040 1.00 80.81 83 ARG A CA 1
ATOM 656 C C . ARG A 1 83 ? -2.560 -6.868 -21.152 1.00 80.81 83 ARG A C 1
ATOM 658 O O . ARG A 1 83 ? -1.445 -6.364 -21.003 1.00 80.81 83 ARG A O 1
ATOM 665 N N . ASN A 1 84 ? -3.644 -6.133 -21.402 1.00 94.19 84 ASN A N 1
ATOM 666 C CA . ASN A 1 84 ? -3.592 -4.688 -21.621 1.00 94.19 84 ASN A CA 1
ATOM 667 C C . ASN A 1 84 ? -3.770 -3.908 -20.305 1.00 94.19 84 ASN A C 1
ATOM 669 O O . ASN A 1 84 ? -4.704 -4.153 -19.543 1.00 94.19 84 ASN A O 1
ATOM 673 N N . LYS A 1 85 ? -2.892 -2.924 -20.069 1.00 95.56 85 LYS A N 1
ATOM 674 C CA . LYS A 1 85 ? -2.947 -2.011 -18.918 1.00 95.56 85 LYS A CA 1
ATOM 675 C C . LYS A 1 85 ? -4.299 -1.300 -18.820 1.00 95.56 85 LYS A C 1
ATOM 677 O O . LYS A 1 85 ? -4.868 -1.243 -17.738 1.00 95.56 85 LYS A O 1
ATOM 682 N N . GLN A 1 86 ? -4.834 -0.815 -19.942 1.00 96.94 86 GLN A N 1
ATOM 683 C CA . GLN A 1 86 ? -6.118 -0.103 -19.966 1.00 96.94 86 GLN A CA 1
ATOM 684 C C . GLN A 1 86 ? -7.273 -0.985 -19.480 1.00 96.94 86 GLN A C 1
ATOM 686 O O . GLN A 1 86 ? -8.099 -0.534 -18.695 1.00 96.94 86 GLN A O 1
ATOM 691 N N . GLN A 1 87 ? -7.278 -2.260 -19.873 1.00 96.00 87 GLN A N 1
ATOM 692 C CA . GLN A 1 87 ? -8.311 -3.208 -19.462 1.00 96.00 87 GLN A CA 1
ATOM 693 C C . GLN A 1 87 ? -8.246 -3.513 -17.958 1.00 96.00 87 GLN A C 1
ATOM 695 O O . GLN A 1 87 ? -9.289 -3.633 -17.322 1.00 96.00 87 GLN A O 1
ATOM 700 N N . LEU A 1 88 ? -7.042 -3.594 -17.371 1.00 95.69 88 LEU A N 1
ATOM 701 C CA . LEU A 1 88 ? -6.881 -3.737 -15.917 1.00 95.69 88 LEU A CA 1
ATOM 702 C C . LEU A 1 88 ? -7.456 -2.522 -15.178 1.00 95.69 88 LEU A C 1
ATOM 704 O O . LEU A 1 88 ? -8.190 -2.677 -14.206 1.00 95.69 88 LEU A O 1
ATOM 708 N N . VAL A 1 89 ? -7.166 -1.311 -15.664 1.00 97.19 89 VAL A N 1
ATOM 709 C CA . VAL A 1 89 ? -7.709 -0.075 -15.082 1.00 97.19 89 VAL A CA 1
ATOM 710 C C . VAL A 1 89 ? -9.235 -0.049 -15.184 1.00 97.19 89 VAL A C 1
ATOM 712 O O . VAL A 1 89 ? -9.908 0.246 -14.201 1.00 97.19 89 VAL A O 1
ATOM 715 N N . GLU A 1 90 ? -9.798 -0.399 -16.340 1.00 96.69 90 GLU A N 1
ATOM 716 C CA . GLU A 1 90 ? -11.250 -0.444 -16.540 1.00 96.69 90 GLU A CA 1
ATOM 717 C C . GLU A 1 90 ? -11.933 -1.492 -15.666 1.00 96.69 90 GLU A C 1
ATOM 719 O O . GLU A 1 90 ? -12.986 -1.204 -15.103 1.00 96.69 90 GLU A O 1
ATOM 724 N N . GLN A 1 91 ? -11.319 -2.661 -15.468 1.00 96.44 91 GLN A N 1
ATOM 725 C CA . GLN A 1 91 ? -11.826 -3.654 -14.524 1.00 96.44 91 GLN A CA 1
ATOM 726 C C . GLN A 1 91 ? -11.828 -3.147 -13.083 1.00 96.44 91 GLN A C 1
ATOM 728 O O . GLN A 1 91 ? -12.813 -3.359 -12.379 1.00 96.44 91 GLN A O 1
ATOM 733 N N . ILE A 1 92 ? -10.766 -2.467 -12.638 1.00 96.88 92 ILE A N 1
ATOM 734 C CA . ILE A 1 92 ? -10.710 -1.891 -11.286 1.00 96.88 92 ILE A CA 1
ATOM 735 C C . ILE A 1 92 ? -11.809 -0.833 -11.118 1.00 96.88 92 ILE A C 1
ATOM 737 O O . ILE A 1 92 ? -12.511 -0.835 -10.108 1.00 96.88 92 ILE A O 1
ATOM 741 N N . LEU A 1 93 ? -12.010 0.035 -12.116 1.00 96.94 93 LEU A N 1
ATOM 742 C CA . LEU A 1 93 ? -13.069 1.052 -12.098 1.00 96.94 93 LEU A CA 1
ATOM 743 C C . LEU A 1 93 ? -14.474 0.428 -12.121 1.00 96.94 93 LEU A C 1
ATOM 745 O O . LEU A 1 93 ? -15.350 0.852 -11.369 1.00 96.94 93 LEU A O 1
ATOM 749 N N . GLN A 1 94 ? -14.686 -0.601 -12.943 1.00 96.31 94 GLN A N 1
ATOM 750 C CA . GLN A 1 94 ? -15.952 -1.331 -13.029 1.00 96.31 94 GLN A CA 1
ATOM 751 C C . GLN A 1 94 ? -16.255 -2.111 -11.746 1.00 96.31 94 GLN A C 1
ATOM 753 O O . GLN A 1 94 ? -17.405 -2.190 -11.323 1.00 96.31 94 GLN A O 1
ATOM 758 N N . TRP A 1 95 ? -15.241 -2.703 -11.119 1.00 96.62 95 TRP A N 1
ATOM 759 C CA . TRP A 1 95 ? -15.387 -3.323 -9.808 1.00 96.62 95 TRP A CA 1
ATOM 760 C C . TRP A 1 95 ? -15.749 -2.272 -8.764 1.00 96.62 95 TRP A C 1
ATOM 762 O O . TRP A 1 95 ? -16.695 -2.467 -8.004 1.00 96.62 95 TRP A O 1
ATOM 772 N N . ARG A 1 96 ? -15.061 -1.123 -8.782 1.00 96.38 96 ARG A N 1
ATOM 773 C CA . ARG A 1 96 ? -15.276 -0.053 -7.809 1.00 96.38 96 ARG A CA 1
ATOM 774 C C . ARG A 1 96 ? -16.679 0.543 -7.869 1.00 96.38 96 ARG A C 1
ATOM 776 O O . ARG A 1 96 ? -17.202 0.905 -6.819 1.00 96.38 96 ARG A O 1
ATOM 783 N N . SER A 1 97 ? -17.293 0.620 -9.053 1.00 95.88 97 SER A N 1
ATOM 784 C CA . SER A 1 97 ? -18.678 1.091 -9.204 1.00 95.88 97 SER A CA 1
ATOM 785 C C . SER A 1 97 ? -19.723 0.119 -8.646 1.00 95.88 97 SER A C 1
ATOM 787 O O . SER A 1 97 ? -20.857 0.522 -8.402 1.00 95.88 97 SER A O 1
ATOM 789 N N . ARG A 1 98 ? -19.349 -1.149 -8.428 1.00 96.94 98 ARG A N 1
ATOM 790 C CA . ARG A 1 98 ? -20.214 -2.205 -7.879 1.00 96.94 98 ARG A CA 1
ATOM 791 C C . ARG A 1 98 ? -19.939 -2.511 -6.407 1.00 96.94 98 ARG A C 1
ATOM 793 O O . ARG A 1 98 ? -20.780 -3.126 -5.760 1.00 96.94 98 ARG A O 1
ATOM 800 N N . SER A 1 99 ? -18.767 -2.141 -5.892 1.00 96.19 99 SER A N 1
ATOM 801 C CA . SER A 1 99 ? -18.318 -2.478 -4.541 1.00 96.19 99 SER A CA 1
ATOM 802 C C . SER A 1 99 ? -18.490 -1.323 -3.552 1.00 96.19 99 SER A C 1
ATOM 804 O O . SER A 1 99 ? -18.461 -0.143 -3.909 1.00 96.19 99 SER A O 1
ATOM 806 N N . THR A 1 100 ? -18.652 -1.658 -2.272 1.00 96.31 100 THR A N 1
ATOM 807 C CA . THR A 1 100 ? -18.621 -0.682 -1.177 1.00 96.31 100 THR A CA 1
ATOM 808 C C . THR A 1 100 ? -17.170 -0.321 -0.819 1.00 96.31 100 THR A C 1
ATOM 810 O O . THR A 1 100 ? -16.258 -1.111 -1.075 1.00 96.31 100 THR A O 1
ATOM 813 N N . PRO A 1 101 ? -16.908 0.860 -0.223 1.00 94.19 101 PRO A N 1
ATOM 814 C CA . PRO A 1 101 ? -15.558 1.246 0.211 1.00 94.19 101 PRO A CA 1
ATOM 815 C C . PRO A 1 101 ? -14.911 0.245 1.185 1.00 94.19 101 PRO A C 1
ATOM 817 O O . PRO A 1 101 ? -13.691 0.087 1.188 1.00 94.19 101 PRO A O 1
ATOM 820 N N . GLU A 1 102 ? -15.729 -0.441 1.983 1.00 95.06 102 GLU A N 1
ATOM 821 C CA . GLU A 1 102 ? -15.319 -1.456 2.964 1.00 95.06 102 GLU A CA 1
ATOM 822 C C . GLU A 1 102 ? -14.835 -2.756 2.310 1.00 95.06 102 GLU A C 1
ATOM 824 O O . GLU A 1 102 ? -14.042 -3.487 2.893 1.00 95.06 102 GLU A O 1
ATOM 829 N 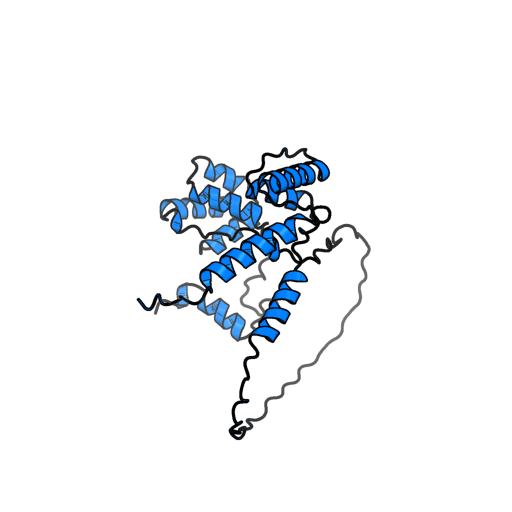N . ALA A 1 103 ? -15.251 -3.030 1.069 1.00 95.38 103 ALA A N 1
ATOM 830 C CA . ALA A 1 103 ? -14.785 -4.194 0.319 1.00 95.38 103 ALA A CA 1
ATOM 831 C C . ALA A 1 103 ? -13.326 -4.055 -0.152 1.00 95.38 103 ALA A C 1
ATOM 833 O O . ALA A 1 103 ? -12.748 -5.018 -0.655 1.00 95.38 103 ALA A O 1
ATOM 834 N N . VAL A 1 104 ? -12.732 -2.860 -0.038 1.00 94.88 104 VAL A N 1
ATOM 835 C CA . VAL A 1 104 ? -11.326 -2.624 -0.376 1.00 94.88 104 VAL A CA 1
ATOM 836 C C . VAL A 1 104 ? -10.451 -3.139 0.772 1.00 94.88 104 VAL A C 1
ATOM 838 O O . VAL A 1 104 ? -10.507 -2.554 1.859 1.00 94.88 104 VAL A O 1
ATOM 841 N N . PRO A 1 105 ? -9.597 -4.159 0.541 1.00 93.44 105 PRO A N 1
ATOM 842 C CA . PRO A 1 105 ? -8.763 -4.734 1.587 1.00 93.44 105 PRO A CA 1
ATOM 843 C C . PRO A 1 105 ? -7.909 -3.676 2.281 1.00 93.44 105 PRO A C 1
ATOM 845 O O . PRO A 1 105 ? -7.323 -2.799 1.639 1.00 93.44 105 PRO A O 1
ATOM 848 N N . GLU A 1 106 ? -7.807 -3.771 3.599 1.00 89.94 106 GLU A N 1
ATOM 849 C CA . GLU A 1 106 ? -6.863 -2.965 4.356 1.00 89.94 106 GLU A CA 1
ATOM 850 C C . GLU A 1 106 ? -5.482 -3.602 4.303 1.00 89.94 106 GLU A C 1
ATOM 852 O O . GLU A 1 106 ? -5.300 -4.799 4.529 1.00 89.94 106 GLU A O 1
ATOM 857 N N . VAL A 1 107 ? -4.489 -2.786 3.974 1.00 86.38 107 VAL A N 1
ATOM 858 C CA . VAL A 1 107 ? -3.093 -3.192 4.073 1.00 86.38 107 VAL A CA 1
ATOM 859 C C . VAL A 1 107 ? -2.628 -2.739 5.446 1.00 86.38 107 VAL A C 1
ATOM 861 O O . VAL A 1 107 ? -2.647 -1.529 5.694 1.00 86.38 107 VAL A O 1
ATOM 864 N N . PRO A 1 108 ? -2.213 -3.671 6.323 1.00 79.31 108 PRO A N 1
ATOM 865 C CA . PRO A 1 108 ? -1.740 -3.327 7.651 1.00 79.31 108 PRO A CA 1
ATOM 866 C C . PRO A 1 108 ? -0.654 -2.261 7.572 1.00 79.31 108 PRO A C 1
ATOM 868 O O . PRO A 1 108 ? 0.181 -2.276 6.656 1.00 79.31 108 PRO A O 1
ATOM 871 N N . PHE A 1 109 ? -0.650 -1.353 8.545 1.00 76.31 109 PHE A N 1
ATOM 872 C CA . PHE A 1 109 ? 0.462 -0.432 8.705 1.00 76.31 109 PHE A CA 1
ATOM 873 C C . PHE A 1 109 ? 1.764 -1.226 8.809 1.00 76.31 109 PHE A C 1
ATOM 875 O O . PHE A 1 109 ? 1.807 -2.319 9.381 1.00 76.31 109 PHE A O 1
ATOM 882 N N . LEU A 1 110 ? 2.823 -0.687 8.209 1.00 65.88 110 LEU A N 1
ATOM 883 C CA . LEU A 1 110 ? 4.167 -1.196 8.431 1.00 65.88 110 LEU A CA 1
ATOM 884 C C . LEU A 1 110 ? 4.477 -1.016 9.921 1.00 65.88 110 LEU A C 1
ATOM 886 O O . LEU A 1 110 ? 4.818 0.081 10.351 1.00 65.88 110 LEU A O 1
ATOM 890 N N . SER A 1 111 ? 4.310 -2.080 10.712 1.00 67.62 111 SER A N 1
ATOM 891 C CA . SER A 1 111 ? 4.841 -2.084 12.070 1.00 67.62 111 SER A CA 1
ATOM 892 C C . SER A 1 111 ? 6.361 -2.085 11.972 1.00 67.62 111 SER A C 1
ATOM 894 O O . SER A 1 111 ? 6.937 -2.881 11.222 1.00 67.62 111 SER A O 1
ATOM 896 N N . TYR A 1 112 ? 6.996 -1.195 12.728 1.00 59.91 112 TYR A N 1
ATOM 897 C CA . TYR A 1 112 ? 8.449 -1.147 12.865 1.00 59.91 112 TYR A CA 1
ATOM 898 C C . TYR A 1 112 ? 9.026 -2.499 13.287 1.00 59.91 112 TYR A C 1
ATOM 900 O O . TYR A 1 112 ? 10.075 -2.890 12.788 1.00 59.91 112 TYR A O 1
ATOM 908 N N . ASP A 1 113 ? 8.287 -3.247 14.105 1.00 59.62 113 ASP A N 1
ATOM 909 C CA . ASP A 1 113 ? 8.703 -4.546 14.641 1.00 59.62 113 ASP A CA 1
ATOM 910 C C . ASP A 1 113 ? 8.814 -5.636 13.559 1.00 59.62 113 ASP A C 1
ATOM 912 O O . ASP A 1 113 ? 9.399 -6.691 13.782 1.00 59.62 113 ASP A O 1
ATOM 916 N N . GLN A 1 114 ? 8.228 -5.405 12.377 1.00 57.03 114 GLN A N 1
ATOM 917 C CA . GLN A 1 114 ? 8.242 -6.347 11.253 1.00 57.03 114 GLN A CA 1
ATOM 918 C C . GLN A 1 114 ? 9.308 -6.029 10.204 1.00 57.03 114 GLN A C 1
ATOM 920 O O . GLN A 1 114 ? 9.380 -6.733 9.196 1.00 57.03 114 GLN A O 1
ATOM 925 N N . VAL A 1 115 ? 10.097 -4.966 10.383 1.00 56.16 115 VAL A N 1
ATOM 926 C CA . VAL A 1 115 ? 11.258 -4.703 9.530 1.00 56.16 115 VAL A CA 1
ATOM 927 C C . VAL A 1 115 ? 12.390 -5.576 10.066 1.00 56.16 115 VAL A C 1
ATOM 929 O O . VAL A 1 115 ? 12.860 -5.312 11.169 1.00 56.16 115 VAL A O 1
ATOM 932 N N . PRO A 1 116 ? 12.825 -6.630 9.348 1.00 50.72 116 PRO A N 1
ATOM 933 C CA . PRO A 1 116 ? 13.937 -7.445 9.810 1.00 50.72 116 PRO A CA 1
ATOM 934 C C . PRO A 1 116 ? 15.155 -6.541 10.002 1.00 50.72 116 PRO A C 1
ATOM 936 O O . PRO A 1 116 ? 15.565 -5.854 9.065 1.00 50.72 116 PRO A O 1
ATOM 939 N N . ASP A 1 117 ? 15.746 -6.563 11.198 1.00 48.81 117 ASP A N 1
ATOM 940 C CA . ASP A 1 117 ? 16.947 -5.782 11.540 1.00 48.81 117 ASP A CA 1
ATOM 941 C C . ASP A 1 117 ? 18.149 -6.086 10.619 1.00 48.81 117 ASP A C 1
ATOM 943 O O . ASP A 1 117 ? 19.125 -5.334 10.581 1.00 48.81 117 ASP A O 1
ATOM 947 N N . GLY A 1 118 ? 18.053 -7.173 9.847 1.00 44.88 118 GLY A N 1
ATOM 948 C CA . GLY A 1 118 ? 19.016 -7.633 8.854 1.00 44.88 118 GLY A CA 1
ATOM 949 C C . GLY A 1 118 ? 18.651 -7.312 7.404 1.00 44.88 118 GLY A C 1
ATOM 950 O O . GLY A 1 118 ? 19.025 -8.080 6.523 1.00 44.88 118 GLY A O 1
ATOM 951 N N . TRP A 1 119 ? 17.935 -6.217 7.114 1.00 45.88 119 TRP A N 1
ATOM 952 C CA . TRP A 1 119 ? 17.854 -5.694 5.740 1.00 45.88 119 TRP A CA 1
ATOM 953 C C . TRP A 1 119 ? 19.198 -5.062 5.345 1.00 45.88 119 TRP A C 1
ATOM 955 O O . TRP A 1 119 ? 19.306 -3.858 5.103 1.00 45.88 119 TRP A O 1
ATOM 965 N N . GLU A 1 120 ? 20.246 -5.885 5.318 1.00 39.53 120 GLU A N 1
ATOM 966 C CA . GLU A 1 120 ? 21.420 -5.627 4.505 1.00 39.53 120 GLU A CA 1
ATOM 967 C C . GLU A 1 120 ? 20.881 -5.388 3.104 1.00 39.53 120 GLU A C 1
ATOM 969 O O . GLU A 1 120 ? 20.202 -6.235 2.518 1.00 39.53 120 GLU A O 1
ATOM 974 N N . ALA A 1 121 ? 21.052 -4.159 2.623 1.00 43.88 121 ALA A N 1
ATOM 975 C CA . ALA A 1 121 ? 20.770 -3.829 1.248 1.00 43.88 121 ALA A CA 1
ATOM 976 C C . ALA A 1 121 ? 21.551 -4.836 0.410 1.00 43.88 121 ALA A C 1
ATOM 978 O O . ALA A 1 121 ? 22.768 -4.740 0.308 1.00 43.88 121 ALA A O 1
ATOM 979 N N . SER A 1 122 ? 20.844 -5.832 -0.117 1.00 41.84 122 SER A N 1
ATOM 980 C CA . SER A 1 122 ? 21.365 -6.710 -1.140 1.00 41.84 122 SER A CA 1
ATOM 981 C C . SER A 1 122 ? 21.938 -5.794 -2.214 1.00 41.84 122 SER A C 1
ATOM 983 O O . SER A 1 122 ? 21.199 -5.098 -2.913 1.00 41.84 122 SER A O 1
ATOM 985 N N . GLU A 1 123 ? 23.266 -5.742 -2.291 1.00 44.59 123 GLU A N 1
ATOM 986 C CA . GLU A 1 123 ? 24.047 -5.036 -3.305 1.00 44.59 123 GLU A CA 1
ATOM 987 C C . GLU A 1 123 ? 23.860 -5.674 -4.695 1.00 44.59 123 GLU A C 1
ATOM 989 O O . GLU A 1 123 ? 24.738 -5.653 -5.553 1.00 44.59 123 GLU A O 1
ATOM 994 N N . THR A 1 124 ? 22.694 -6.250 -4.979 1.00 48.91 124 THR A N 1
ATOM 995 C CA . THR A 1 124 ? 22.329 -6.705 -6.310 1.00 48.91 124 THR A CA 1
ATOM 996 C C . THR A 1 124 ? 21.878 -5.502 -7.124 1.00 48.91 124 THR A C 1
ATOM 998 O O . THR A 1 124 ? 20.694 -5.167 -7.133 1.00 48.91 124 THR A O 1
ATOM 1001 N N . ALA A 1 125 ? 22.831 -4.831 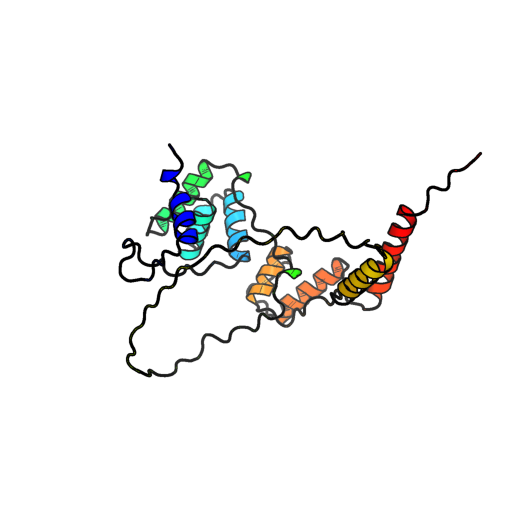-7.774 1.00 49.22 125 ALA A N 1
ATOM 1002 C CA . ALA A 1 125 ? 22.714 -4.414 -9.181 1.00 49.22 125 ALA A CA 1
ATOM 1003 C C . ALA A 1 125 ? 23.868 -3.496 -9.630 1.00 49.22 125 ALA A C 1
ATOM 1005 O O . ALA A 1 125 ? 23.619 -2.450 -10.222 1.00 49.22 125 ALA A O 1
ATOM 1006 N N . LYS A 1 126 ? 25.130 -3.878 -9.395 1.00 42.19 126 LYS A N 1
ATOM 1007 C CA . LYS A 1 126 ? 26.265 -3.440 -10.230 1.00 42.19 126 LYS A CA 1
ATOM 1008 C C . LYS A 1 126 ? 27.329 -4.536 -10.292 1.00 42.19 126 LYS A C 1
ATOM 1010 O O . LYS A 1 126 ? 28.430 -4.355 -9.796 1.00 42.19 126 LYS A O 1
ATOM 1015 N N . ASN A 1 127 ? 27.000 -5.673 -10.900 1.00 40.62 127 ASN A N 1
ATOM 1016 C CA . ASN A 1 127 ? 28.035 -6.557 -11.427 1.00 40.62 127 ASN A CA 1
ATOM 1017 C C . ASN A 1 127 ? 27.645 -6.998 -12.839 1.00 40.62 127 ASN A C 1
ATOM 1019 O O . ASN A 1 127 ? 26.960 -7.992 -13.055 1.00 40.62 127 ASN A O 1
ATOM 1023 N N . SER A 1 128 ? 28.021 -6.160 -13.801 1.00 51.22 128 SER A N 1
ATOM 1024 C CA . SER A 1 128 ? 28.227 -6.548 -15.190 1.00 51.22 128 SER A CA 1
ATOM 1025 C C . SER A 1 128 ? 29.569 -7.276 -15.249 1.00 51.22 128 SER A C 1
ATOM 1027 O O . SER A 1 128 ? 30.610 -6.624 -15.207 1.00 51.22 128 SER A O 1
ATOM 1029 N N . GLY A 1 129 ? 29.546 -8.604 -15.285 1.00 48.88 129 GLY A N 1
ATOM 1030 C CA . GLY A 1 129 ? 30.758 -9.417 -15.293 1.00 48.88 129 GLY A CA 1
ATOM 1031 C C . GLY A 1 129 ? 30.487 -10.800 -15.860 1.00 48.88 129 GLY A C 1
ATOM 1032 O O . GLY A 1 129 ? 30.022 -11.670 -15.142 1.00 48.88 129 GLY A O 1
ATOM 1033 N N . GLU A 1 130 ? 30.750 -10.902 -17.160 1.00 42.97 130 GLU A N 1
ATOM 1034 C CA . GLU A 1 130 ? 31.239 -12.062 -17.911 1.00 42.97 130 GLU A CA 1
ATOM 1035 C C . GLU A 1 130 ? 30.542 -13.431 -17.822 1.00 42.97 130 GLU A C 1
ATOM 1037 O O . GLU A 1 130 ? 30.404 -14.080 -16.791 1.00 42.97 130 GLU A O 1
ATOM 1042 N N . LEU A 1 131 ? 30.196 -13.876 -19.030 1.00 52.09 131 LEU A N 1
ATOM 1043 C CA . LEU A 1 131 ? 29.844 -15.220 -19.454 1.00 52.09 131 LEU A CA 1
ATOM 1044 C C . LEU A 1 131 ? 30.829 -16.268 -18.915 1.00 52.09 131 LEU A C 1
ATOM 1046 O O . LEU A 1 131 ? 32.032 -16.173 -19.148 1.00 52.09 131 LEU A O 1
ATOM 1050 N N . SER A 1 132 ? 30.301 -17.324 -18.304 1.00 52.34 132 SER A N 1
ATOM 1051 C CA . SER A 1 132 ? 31.011 -18.595 -18.202 1.00 52.34 132 SER A CA 1
ATOM 1052 C C . SER A 1 132 ? 30.026 -19.738 -18.432 1.00 52.34 132 SER A C 1
ATOM 1054 O O . SER A 1 132 ? 29.162 -20.018 -17.601 1.00 52.34 132 SER A O 1
ATOM 1056 N N . ASP A 1 133 ? 30.144 -20.331 -19.621 1.00 53.44 133 ASP A N 1
ATOM 1057 C CA . ASP A 1 133 ? 29.581 -21.624 -19.995 1.00 53.44 133 ASP A CA 1
ATOM 1058 C C . ASP A 1 133 ? 30.215 -22.725 -19.142 1.00 53.44 133 ASP A C 1
ATOM 1060 O O . ASP A 1 133 ? 31.441 -22.804 -19.031 1.00 53.44 133 ASP A O 1
ATOM 1064 N N . SER A 1 134 ? 29.398 -23.627 -18.602 1.00 51.78 134 SER A N 1
ATOM 1065 C CA . SER A 1 134 ? 29.832 -24.991 -18.297 1.00 51.78 134 SER A CA 1
ATOM 1066 C C . SER A 1 134 ? 28.651 -25.953 -18.321 1.00 51.78 134 SER A C 1
ATOM 1068 O O . SER A 1 134 ? 27.596 -25.724 -17.728 1.00 51.78 134 SER A O 1
ATOM 1070 N N . GLU A 1 135 ? 28.880 -27.011 -19.087 1.00 45.38 135 GLU A N 1
ATOM 1071 C CA . GLU A 1 135 ? 27.977 -28.059 -19.528 1.00 45.38 135 GLU A CA 1
ATOM 1072 C C . GLU A 1 135 ? 27.487 -29.003 -18.420 1.00 45.38 135 GLU A C 1
ATOM 1074 O O . GLU A 1 135 ? 28.134 -29.217 -17.399 1.00 45.38 135 GLU A O 1
ATOM 1079 N N . ALA A 1 136 ? 26.329 -29.597 -18.725 1.00 49.31 136 ALA A N 1
ATOM 1080 C CA . ALA A 1 136 ? 25.883 -30.966 -18.461 1.00 49.31 136 ALA A CA 1
ATOM 1081 C C . ALA A 1 136 ? 26.356 -31.702 -17.191 1.00 49.31 136 ALA A C 1
ATOM 1083 O O . ALA A 1 136 ? 27.512 -32.094 -17.057 1.00 49.31 136 ALA A O 1
ATOM 1084 N N . SER A 1 137 ? 25.382 -32.148 -16.388 1.00 45.00 137 SER A N 1
ATOM 1085 C CA . SER A 1 137 ? 25.341 -33.561 -15.984 1.00 45.00 137 SER A CA 1
ATOM 1086 C C . SER A 1 137 ? 23.955 -34.029 -15.555 1.00 45.00 137 SER A C 1
ATOM 1088 O O . SER A 1 137 ? 23.119 -33.279 -15.054 1.00 45.00 137 SER A O 1
ATOM 1090 N N . GLU A 1 138 ? 23.739 -35.304 -15.843 1.00 49.25 138 GLU A N 1
ATOM 1091 C CA . GLU A 1 138 ? 22.483 -36.023 -15.932 1.00 49.25 138 GLU A CA 1
ATOM 1092 C C . GLU A 1 138 ? 22.096 -36.739 -14.623 1.00 49.25 138 GLU A C 1
ATOM 1094 O O . GLU A 1 138 ? 22.936 -37.059 -13.789 1.00 49.25 138 GLU A O 1
ATOM 1099 N N . THR A 1 139 ? 20.810 -37.104 -14.540 1.00 40.66 139 THR A N 1
ATOM 1100 C CA . THR A 1 139 ? 20.248 -38.308 -13.883 1.00 40.66 139 THR A CA 1
ATOM 1101 C C . THR A 1 139 ? 20.450 -38.539 -12.376 1.00 40.66 139 THR A C 1
ATOM 1103 O O . THR A 1 139 ? 21.547 -38.802 -11.902 1.00 40.66 139 THR A O 1
ATOM 1106 N N . SER A 1 140 ? 19.342 -38.707 -11.642 1.00 38.50 140 SER A N 1
ATOM 1107 C CA . SER A 1 140 ? 18.861 -40.052 -11.257 1.00 38.50 140 SER A CA 1
ATOM 1108 C C . SER A 1 140 ? 17.624 -39.991 -10.354 1.00 38.50 140 SER A C 1
ATOM 1110 O O . SER A 1 140 ? 17.565 -39.264 -9.366 1.00 38.50 140 SER A O 1
ATOM 1112 N N . LEU A 1 141 ? 16.625 -40.786 -10.737 1.00 48.44 141 LEU A N 1
ATOM 1113 C CA . LEU A 1 141 ? 15.437 -41.150 -9.974 1.00 48.44 141 LEU A CA 1
ATOM 1114 C C . LEU A 1 141 ? 15.793 -42.252 -8.970 1.00 48.44 141 LEU A C 1
ATOM 1116 O O . LEU A 1 141 ? 16.415 -43.239 -9.352 1.00 48.44 141 LEU A O 1
ATOM 1120 N N . SER A 1 142 ? 15.279 -42.160 -7.745 1.00 38.41 142 SER A N 1
ATOM 1121 C CA . SER A 1 142 ? 15.068 -43.342 -6.904 1.00 38.41 142 SER A CA 1
ATOM 1122 C C . SER A 1 142 ? 13.947 -43.101 -5.895 1.00 38.41 142 SER A C 1
ATOM 1124 O O . SER A 1 142 ? 14.034 -42.272 -4.993 1.00 38.41 142 SER A O 1
ATOM 1126 N N . SER A 1 143 ? 12.876 -43.852 -6.119 1.00 49.22 143 SER A N 1
ATOM 1127 C CA . SER A 1 143 ? 11.761 -44.174 -5.234 1.00 49.22 143 SER A CA 1
ATOM 1128 C C . SER A 1 143 ? 12.207 -44.839 -3.930 1.00 49.22 143 SER A C 1
ATOM 1130 O O . SER A 1 143 ? 13.097 -45.683 -3.975 1.00 49.22 143 SER A O 1
ATOM 1132 N N . SER A 1 144 ? 11.486 -44.618 -2.826 1.00 43.66 144 SER A N 1
ATOM 1133 C CA . SER A 1 144 ? 11.147 -45.728 -1.925 1.00 43.66 144 SER A CA 1
ATOM 1134 C C . SER A 1 144 ? 9.945 -45.403 -1.035 1.00 43.66 144 SER A C 1
ATOM 1136 O O . SER A 1 144 ? 9.955 -44.462 -0.246 1.00 43.66 144 SER A O 1
ATOM 1138 N N . VAL A 1 145 ? 8.902 -46.209 -1.212 1.00 47.38 145 VAL A N 1
ATOM 1139 C CA . VAL A 1 145 ? 7.763 -46.404 -0.316 1.00 47.38 145 VAL A CA 1
ATOM 1140 C C . VAL A 1 145 ? 8.147 -47.551 0.607 1.00 47.38 145 VAL A C 1
ATOM 1142 O O . VAL A 1 145 ? 8.471 -48.601 0.074 1.00 47.38 145 VAL A O 1
ATOM 1145 N N . THR A 1 146 ? 8.024 -47.402 1.930 1.00 40.50 146 THR A N 1
ATOM 1146 C CA . THR A 1 146 ? 7.611 -48.502 2.822 1.00 40.50 146 THR A CA 1
ATOM 1147 C C . THR A 1 146 ? 7.269 -48.010 4.230 1.00 40.50 146 THR A C 1
ATOM 1149 O O . THR A 1 146 ? 8.036 -47.280 4.848 1.00 40.50 146 THR A O 1
ATOM 1152 N N . ASN A 1 147 ? 6.165 -48.579 4.712 1.00 40.56 147 ASN A N 1
ATOM 1153 C CA . ASN A 1 147 ? 5.884 -49.050 6.067 1.00 40.56 147 ASN A CA 1
ATOM 1154 C C . ASN A 1 147 ? 5.416 -48.078 7.161 1.00 40.56 147 ASN A C 1
ATOM 1156 O O . ASN A 1 147 ? 6.155 -47.328 7.785 1.00 40.56 147 ASN A O 1
ATOM 1160 N N . SER A 1 148 ? 4.116 -48.241 7.413 1.00 53.09 148 SER A N 1
ATOM 1161 C CA . SER A 1 148 ? 3.435 -48.261 8.701 1.00 53.09 148 SER A CA 1
ATOM 1162 C C . SER A 1 148 ? 4.277 -48.808 9.856 1.00 53.09 148 SER A C 1
ATOM 1164 O O . SER A 1 148 ? 4.630 -49.985 9.836 1.00 53.09 148 SER A O 1
ATOM 1166 N N . ASP A 1 149 ? 4.439 -48.002 10.904 1.00 43.97 149 ASP A N 1
ATOM 1167 C CA . ASP A 1 149 ? 4.657 -48.501 12.258 1.00 43.97 149 ASP A CA 1
ATOM 1168 C C . ASP A 1 149 ? 3.740 -47.771 13.243 1.00 43.97 149 ASP A C 1
ATOM 1170 O O . ASP A 1 149 ? 3.716 -46.545 13.367 1.00 43.97 149 ASP A O 1
ATOM 1174 N N . ILE A 1 150 ? 2.924 -48.586 13.902 1.00 51.72 150 ILE A N 1
ATOM 1175 C CA . ILE A 1 150 ? 1.965 -48.234 14.940 1.00 51.72 150 ILE A CA 1
ATOM 1176 C C . ILE A 1 150 ? 2.765 -47.996 16.223 1.00 51.72 150 ILE A C 1
ATOM 1178 O O . ILE A 1 150 ? 3.354 -48.922 16.777 1.00 51.72 150 ILE A O 1
ATOM 1182 N N . LEU A 1 151 ? 2.789 -46.752 16.704 1.00 50.09 151 LEU A N 1
ATOM 1183 C CA . LEU A 1 151 ? 3.441 -46.404 17.965 1.00 50.09 151 LEU A CA 1
ATOM 1184 C C . LEU A 1 151 ? 2.538 -46.751 19.163 1.00 50.09 151 LEU A C 1
ATOM 1186 O O . LEU A 1 151 ? 1.353 -46.403 19.156 1.00 50.09 151 LEU A O 1
ATOM 1190 N N . PRO A 1 152 ? 3.075 -47.384 20.222 1.00 51.88 152 PRO A N 1
ATOM 1191 C CA . PRO A 1 152 ? 2.332 -47.648 21.444 1.00 51.88 152 PRO A CA 1
ATOM 1192 C C . PRO A 1 152 ? 2.062 -46.348 22.211 1.00 51.88 152 PRO A C 1
ATOM 1194 O O . PRO A 1 152 ? 2.944 -45.511 22.419 1.00 51.88 152 PRO A O 1
ATOM 1197 N N . LEU A 1 153 ? 0.814 -46.205 22.652 1.00 42.47 153 LEU A N 1
ATOM 1198 C CA . LEU A 1 153 ? 0.286 -45.092 23.432 1.00 42.47 153 LEU A CA 1
ATOM 1199 C C . LEU A 1 153 ? 0.933 -45.066 24.832 1.00 42.47 153 LEU A C 1
ATOM 1201 O O . LEU A 1 153 ? 0.418 -45.636 25.792 1.00 42.47 153 LEU A O 1
ATOM 1205 N N . VAL A 1 154 ? 2.095 -44.422 24.955 1.00 43.00 154 VAL A N 1
ATOM 1206 C CA . VAL A 1 154 ? 2.747 -44.177 26.248 1.00 43.00 154 VAL A CA 1
ATOM 1207 C C . VAL A 1 154 ? 1.978 -43.081 26.983 1.00 43.00 154 VAL A C 1
ATOM 1209 O O . VAL A 1 154 ? 2.095 -41.896 26.671 1.00 43.00 154 VAL A O 1
ATOM 1212 N N . SER A 1 155 ? 1.210 -43.484 27.995 1.00 51.44 155 SER A N 1
ATOM 1213 C CA . SER A 1 155 ? 0.576 -42.589 28.964 1.00 51.44 155 SER A CA 1
ATOM 1214 C C . SER A 1 155 ? 1.647 -41.912 29.828 1.00 51.44 155 SER A C 1
ATOM 1216 O O . SER A 1 155 ? 1.995 -42.379 30.913 1.00 51.44 155 SER A O 1
ATOM 1218 N N . ARG A 1 156 ? 2.210 -40.806 29.329 1.00 39.09 156 ARG A N 1
ATOM 1219 C CA . ARG A 1 156 ? 3.096 -39.934 30.105 1.00 39.09 156 ARG A CA 1
ATOM 1220 C C . ARG A 1 156 ? 2.258 -39.159 31.117 1.00 39.09 156 ARG A C 1
ATOM 1222 O O . ARG A 1 156 ? 1.390 -38.373 30.749 1.00 39.09 156 ARG A O 1
ATOM 1229 N N . ARG A 1 157 ? 2.535 -39.381 32.401 1.00 45.47 157 ARG A N 1
ATOM 1230 C CA . ARG A 1 157 ? 2.002 -38.579 33.507 1.00 45.47 157 ARG A CA 1
ATOM 1231 C C . ARG A 1 157 ? 2.416 -37.123 33.271 1.00 45.47 157 ARG A C 1
ATOM 1233 O O . ARG A 1 157 ? 3.606 -36.853 33.114 1.00 45.47 157 ARG A O 1
ATOM 1240 N N . ALA A 1 158 ? 1.437 -36.223 33.184 1.00 44.16 158 ALA A N 1
ATOM 1241 C CA . ALA A 1 158 ? 1.687 -34.808 32.943 1.00 44.16 158 ALA A CA 1
ATOM 1242 C C . ALA A 1 158 ? 2.637 -34.265 34.027 1.00 44.16 158 ALA A C 1
ATOM 1244 O O . ALA A 1 158 ? 2.388 -34.510 35.214 1.00 44.16 158 ALA A O 1
ATOM 1245 N N . PRO A 1 159 ? 3.732 -33.578 33.655 1.00 47.22 159 PRO A N 1
ATOM 1246 C CA . PRO A 1 159 ? 4.584 -32.922 34.631 1.00 47.22 159 PRO A CA 1
ATOM 1247 C C . PRO A 1 159 ? 3.733 -31.916 35.407 1.00 47.22 159 PRO A C 1
ATOM 1249 O O . PRO A 1 159 ? 2.972 -31.144 34.822 1.00 47.22 159 PRO A O 1
ATOM 1252 N N . LEU A 1 160 ? 3.835 -31.957 36.734 1.00 44.88 160 LEU A N 1
ATOM 1253 C CA . LEU A 1 160 ? 3.270 -30.931 37.599 1.00 44.88 160 LEU A CA 1
ATOM 1254 C C . LEU A 1 160 ? 4.000 -29.624 37.279 1.00 44.88 160 LEU A C 1
ATOM 1256 O O . LEU A 1 160 ? 5.127 -29.405 37.720 1.00 44.88 160 LEU A O 1
ATOM 1260 N N . PHE A 1 161 ? 3.369 -28.787 36.458 1.00 42.84 161 PHE A N 1
ATOM 1261 C CA . PHE A 1 161 ? 3.798 -27.419 36.214 1.00 42.84 161 PHE A CA 1
ATOM 1262 C C . PHE A 1 161 ? 3.611 -26.634 37.512 1.00 42.84 161 PHE A C 1
ATOM 1264 O O . PHE A 1 161 ? 2.552 -26.059 37.765 1.00 42.84 161 PHE A O 1
ATOM 1271 N N . ASN A 1 162 ? 4.650 -26.603 38.345 1.00 50.75 162 ASN A N 1
ATOM 1272 C CA . ASN A 1 162 ? 4.818 -25.497 39.273 1.00 50.75 162 ASN A CA 1
ATOM 1273 C C . ASN A 1 162 ? 5.066 -24.256 38.414 1.00 50.75 162 ASN A C 1
ATOM 1275 O O . ASN A 1 162 ? 6.197 -23.970 38.029 1.00 50.75 162 ASN A O 1
ATOM 1279 N N . PHE A 1 163 ? 3.980 -23.561 38.067 1.00 47.03 163 PHE A N 1
ATOM 1280 C CA . PHE A 1 163 ? 4.022 -22.230 37.481 1.00 47.03 163 PHE A CA 1
ATOM 1281 C C . PHE A 1 163 ? 4.633 -21.295 38.515 1.00 47.03 163 PHE A C 1
ATOM 1283 O O . PHE A 1 163 ? 3.931 -20.671 39.313 1.00 47.03 163 PHE A O 1
ATOM 1290 N N . ASN A 1 164 ? 5.958 -21.211 38.504 1.00 56.62 164 ASN A N 1
ATOM 1291 C CA . ASN A 1 164 ? 6.680 -20.144 39.161 1.00 56.62 164 ASN A CA 1
ATOM 1292 C C . ASN A 1 164 ? 6.448 -18.894 38.304 1.00 56.62 164 ASN A C 1
ATOM 1294 O O . ASN A 1 164 ? 7.284 -18.516 37.486 1.00 56.62 164 ASN A O 1
ATOM 1298 N N . LYS A 1 165 ? 5.246 -18.313 38.433 1.00 59.69 165 LYS A N 1
ATOM 1299 C CA . LYS A 1 165 ? 4.777 -17.169 37.637 1.00 59.69 165 LYS A CA 1
ATOM 1300 C C . LYS A 1 165 ? 5.778 -16.019 37.661 1.00 59.69 165 LYS A C 1
ATOM 1302 O O . LYS A 1 165 ? 5.880 -15.296 36.681 1.00 59.69 165 LYS A O 1
ATOM 1307 N N . ASP A 1 166 ? 6.542 -15.906 38.740 1.00 68.94 166 ASP A N 1
ATOM 1308 C CA . ASP A 1 166 ? 7.548 -14.867 38.912 1.00 68.94 166 ASP A CA 1
ATOM 1309 C C . ASP A 1 166 ?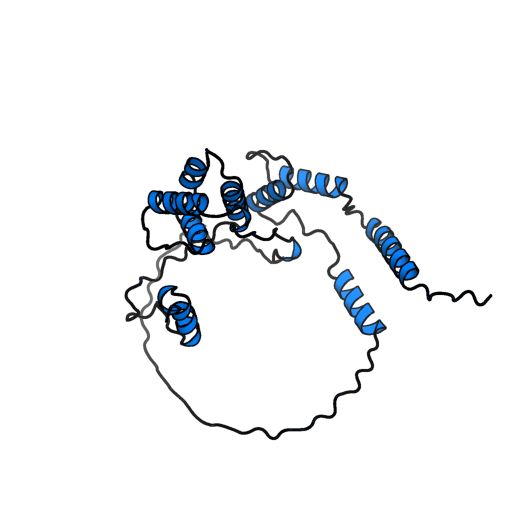 8.796 -15.099 38.047 1.00 68.94 166 ASP A C 1
ATOM 1311 O O . ASP A 1 166 ? 9.368 -14.137 37.545 1.00 68.94 166 ASP A O 1
ATOM 1315 N N . ALA A 1 167 ? 9.191 -16.354 37.799 1.00 72.25 167 ALA A N 1
ATOM 1316 C CA . ALA A 1 167 ? 10.352 -16.670 36.964 1.00 72.25 167 ALA A CA 1
ATOM 1317 C C . ALA A 1 167 ? 10.044 -16.487 35.473 1.00 72.25 167 ALA A C 1
ATOM 1319 O O . ALA A 1 167 ? 10.826 -15.863 34.760 1.00 72.25 167 ALA A O 1
ATOM 1320 N N . ASP A 1 168 ? 8.878 -16.954 35.018 1.00 67.38 168 ASP A N 1
ATOM 1321 C CA . ASP A 1 168 ? 8.430 -16.739 33.637 1.00 67.38 168 ASP A CA 1
ATOM 1322 C C . ASP A 1 168 ? 8.157 -15.252 33.369 1.00 67.38 168 ASP A C 1
ATOM 1324 O O . ASP A 1 168 ? 8.412 -14.756 32.273 1.00 67.38 168 ASP A O 1
ATOM 1328 N N . PHE A 1 169 ? 7.675 -14.513 34.375 1.00 69.50 169 PHE A N 1
ATOM 1329 C CA . PHE A 1 169 ? 7.469 -13.072 34.275 1.00 69.50 169 PHE A CA 1
ATOM 1330 C C . PHE A 1 169 ? 8.789 -12.295 34.252 1.00 69.50 169 PHE A C 1
ATOM 1332 O O . PHE A 1 169 ? 8.919 -11.385 33.439 1.00 69.50 169 PHE A O 1
ATOM 1339 N N . GLU A 1 170 ? 9.781 -12.648 35.074 1.00 75.75 170 GLU A N 1
ATOM 1340 C CA . GLU A 1 170 ? 11.118 -12.035 35.022 1.00 75.75 170 GLU A CA 1
ATOM 1341 C C . GLU A 1 170 ? 11.877 -12.405 33.734 1.00 75.75 170 GLU A C 1
ATOM 1343 O O . GLU A 1 170 ? 12.566 -11.561 33.159 1.00 75.75 170 GLU A O 1
ATOM 1348 N N . ASP A 1 171 ? 11.690 -13.611 33.190 1.00 72.62 171 ASP A N 1
ATOM 1349 C CA . ASP A 1 171 ? 12.248 -13.992 31.885 1.00 72.62 171 ASP A CA 1
ATOM 1350 C C . ASP A 1 171 ? 11.554 -13.237 30.732 1.00 72.62 171 ASP A C 1
ATOM 1352 O O . ASP A 1 171 ? 12.205 -12.743 29.814 1.00 72.62 171 ASP A O 1
ATOM 1356 N N . LEU A 1 172 ? 10.234 -13.036 30.800 1.00 62.44 172 LEU A N 1
ATOM 1357 C CA . LEU A 1 172 ? 9.500 -12.232 29.816 1.00 62.44 172 LEU A CA 1
ATOM 1358 C C . LEU A 1 172 ? 9.821 -10.734 29.935 1.00 62.44 172 LEU A C 1
ATOM 1360 O O . LEU A 1 172 ? 9.925 -10.039 28.927 1.00 62.44 172 LEU A O 1
ATOM 1364 N N . LYS A 1 173 ? 10.023 -10.238 31.157 1.00 66.56 173 LYS A N 1
ATOM 1365 C CA . LYS A 1 173 ? 10.430 -8.863 31.460 1.00 66.56 173 LYS A CA 1
ATOM 1366 C C . LYS A 1 173 ? 11.862 -8.602 31.016 1.00 66.56 173 LYS A C 1
ATOM 1368 O O . LYS A 1 173 ? 12.106 -7.566 30.412 1.00 66.56 173 LYS A O 1
ATOM 1373 N N . SER A 1 174 ? 12.787 -9.535 31.230 1.00 63.12 174 SER A N 1
ATOM 1374 C CA . SER A 1 174 ? 14.156 -9.438 30.714 1.00 63.12 174 SER A CA 1
ATOM 1375 C C . SER A 1 174 ? 14.200 -9.579 29.189 1.00 63.12 174 SER A C 1
ATOM 1377 O O . SER A 1 174 ? 14.935 -8.839 28.543 1.00 63.12 174 SER A O 1
ATOM 1379 N N . LYS A 1 175 ? 13.348 -10.412 28.573 1.00 59.66 175 LYS A N 1
ATOM 1380 C CA . LYS A 1 175 ? 13.163 -10.463 27.110 1.00 59.66 175 LYS A CA 1
ATOM 1381 C C . LYS A 1 175 ? 12.555 -9.181 26.544 1.00 59.66 175 LYS A C 1
ATOM 1383 O O . LYS A 1 175 ? 13.013 -8.734 25.501 1.00 59.66 175 LYS A O 1
ATOM 1388 N N . LEU A 1 176 ? 11.596 -8.552 27.224 1.00 53.38 176 LEU A N 1
ATOM 1389 C CA . LEU A 1 176 ? 11.046 -7.240 26.849 1.00 53.38 176 LEU A CA 1
ATOM 1390 C C . LEU A 1 176 ? 12.043 -6.095 27.078 1.00 53.38 176 LEU A C 1
ATOM 1392 O O . LEU A 1 176 ? 12.082 -5.152 26.296 1.00 53.38 176 LEU A O 1
ATOM 1396 N N . LEU A 1 177 ? 12.872 -6.184 28.121 1.00 56.41 177 LEU A N 1
ATOM 1397 C CA . LEU A 1 177 ? 13.965 -5.247 28.389 1.00 56.41 177 LEU A CA 1
ATOM 1398 C C . LEU A 1 177 ? 15.135 -5.428 27.413 1.00 56.41 177 LEU A C 1
ATOM 1400 O O . LEU A 1 177 ? 15.806 -4.447 27.120 1.00 56.41 177 LEU A O 1
ATOM 1404 N N . ASN A 1 178 ? 15.362 -6.637 26.885 1.00 50.31 178 ASN A N 1
ATOM 1405 C CA . ASN A 1 178 ? 16.372 -6.945 25.859 1.00 50.31 178 ASN A CA 1
ATOM 1406 C C . ASN A 1 178 ? 15.869 -6.700 24.428 1.00 50.31 178 ASN A C 1
ATOM 1408 O O . ASN A 1 178 ? 16.644 -6.250 23.591 1.00 50.31 178 ASN A O 1
ATOM 1412 N N . LEU A 1 179 ? 14.557 -6.819 24.191 1.00 48.50 179 LEU A N 1
ATOM 1413 C CA . LEU A 1 179 ? 13.812 -6.083 23.154 1.00 48.50 179 LEU A CA 1
ATOM 1414 C C . LEU A 1 179 ? 13.711 -4.588 23.493 1.00 48.50 179 LEU A C 1
ATOM 1416 O O . LEU A 1 179 ? 12.806 -3.907 23.012 1.00 48.50 179 LEU A O 1
ATOM 1420 N N . SER A 1 180 ? 14.629 -4.112 24.350 1.00 45.19 180 SER A N 1
ATOM 1421 C CA . SER A 1 180 ? 14.977 -2.731 24.618 1.00 45.19 180 SER A CA 1
ATOM 1422 C C . SER A 1 180 ? 14.509 -1.896 23.455 1.00 45.19 180 SER A C 1
ATOM 1424 O O . SER A 1 180 ? 15.026 -2.029 22.346 1.00 45.19 180 SER A O 1
ATOM 1426 N N . PHE A 1 181 ? 13.522 -1.059 23.745 1.00 52.34 181 PHE A N 1
ATOM 1427 C CA . PHE A 1 181 ? 12.971 0.005 22.922 1.00 52.34 181 PHE A CA 1
ATOM 1428 C C . PHE A 1 181 ? 14.038 1.017 22.453 1.00 52.34 181 PHE A C 1
ATOM 1430 O O . PHE A 1 181 ? 13.742 2.197 22.299 1.00 52.34 181 PHE A O 1
ATOM 1437 N N . LYS A 1 182 ? 15.291 0.598 22.238 1.00 56.25 182 LYS A N 1
ATOM 1438 C CA . LYS A 1 182 ? 16.239 1.258 21.359 1.00 56.25 182 LYS A CA 1
ATOM 1439 C C . LYS A 1 182 ? 15.537 1.411 20.034 1.00 56.25 182 LYS A C 1
ATOM 1441 O O . LYS A 1 182 ? 15.355 0.453 19.284 1.00 56.25 182 LYS A O 1
ATOM 1446 N N . ALA A 1 183 ? 15.095 2.635 19.796 1.00 58.38 183 ALA A N 1
ATOM 1447 C CA . ALA A 1 183 ? 14.380 2.951 18.596 1.00 58.38 183 ALA A CA 1
ATOM 1448 C C . ALA A 1 183 ? 15.251 2.502 17.407 1.00 58.38 183 ALA A C 1
ATOM 1450 O O . ALA A 1 183 ? 16.447 2.819 17.376 1.00 58.38 183 ALA A O 1
ATOM 1451 N N . PRO A 1 184 ? 14.701 1.719 16.460 1.00 65.06 184 PRO A N 1
ATOM 1452 C CA . PRO A 1 184 ? 15.486 1.145 15.377 1.00 65.06 184 PRO A CA 1
ATOM 1453 C C . PRO A 1 184 ? 16.245 2.263 14.672 1.00 65.06 184 PRO A C 1
ATOM 1455 O O . PRO A 1 184 ? 15.680 3.327 14.389 1.00 65.06 184 PRO A O 1
ATOM 1458 N N . SER A 1 185 ? 17.545 2.046 14.452 1.00 74.44 185 SER A N 1
ATOM 1459 C CA . SER A 1 185 ? 18.427 3.102 13.962 1.00 74.44 185 SER A CA 1
ATOM 1460 C C . SER A 1 185 ? 17.911 3.640 12.621 1.00 74.44 185 SER A C 1
ATOM 1462 O O . SER A 1 185 ? 17.919 2.948 11.602 1.00 74.44 185 SER A O 1
ATOM 1464 N N . LEU A 1 186 ? 17.464 4.900 12.607 1.00 79.62 186 LEU A N 1
ATOM 1465 C CA . LEU A 1 186 ? 16.932 5.556 11.403 1.00 79.62 186 LEU A CA 1
ATOM 1466 C C . LEU A 1 186 ? 18.021 5.800 10.340 1.00 79.62 186 LEU A C 1
ATOM 1468 O O . LEU A 1 186 ? 17.728 6.169 9.204 1.00 79.62 186 LEU A O 1
ATOM 1472 N N . THR A 1 187 ? 19.287 5.568 10.690 1.00 80.94 187 THR A N 1
ATOM 1473 C CA . THR A 1 187 ? 20.449 5.723 9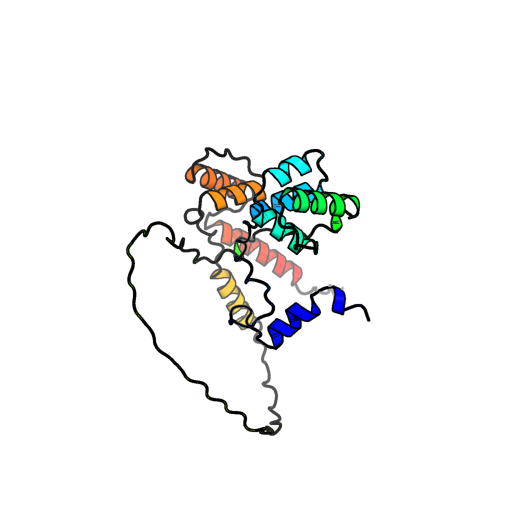.812 1.00 80.94 187 THR A CA 1
ATOM 1474 C C . THR A 1 187 ? 20.564 4.615 8.769 1.00 80.94 187 THR A C 1
ATOM 1476 O O . THR A 1 187 ? 21.082 4.873 7.681 1.00 80.94 187 THR A O 1
ATOM 1479 N N . ARG A 1 188 ? 20.057 3.409 9.044 1.00 81.94 188 ARG A N 1
ATOM 1480 C CA . ARG A 1 188 ? 20.126 2.257 8.132 1.00 81.94 188 ARG A CA 1
ATOM 1481 C C . ARG A 1 188 ? 19.163 2.315 6.935 1.00 81.94 188 ARG A C 1
ATOM 1483 O O . ARG A 1 188 ? 19.658 2.207 5.813 1.00 81.94 188 ARG A O 1
ATOM 1490 N N . PRO A 1 189 ? 17.842 2.538 7.090 1.00 85.19 189 PRO A N 1
ATOM 1491 C CA . PRO A 1 189 ? 16.881 2.396 5.990 1.00 85.19 189 PRO A CA 1
ATOM 1492 C C . PRO A 1 189 ? 17.182 3.285 4.772 1.00 85.19 189 PRO A C 1
ATOM 1494 O O . PRO A 1 189 ? 17.757 4.373 4.880 1.00 85.19 189 PRO A O 1
ATOM 1497 N N . ALA A 1 190 ? 16.785 2.820 3.584 1.00 87.94 190 ALA A N 1
ATOM 1498 C CA . ALA A 1 190 ? 16.913 3.575 2.338 1.00 87.94 190 ALA A CA 1
ATOM 1499 C C . ALA A 1 190 ? 16.038 4.845 2.343 1.00 87.94 190 ALA A C 1
ATOM 1501 O O . ALA A 1 190 ? 15.039 4.925 3.060 1.00 87.94 190 ALA A O 1
ATOM 1502 N N . LYS A 1 191 ? 16.387 5.838 1.507 1.00 92.75 191 LYS A N 1
ATOM 1503 C CA . LYS A 1 191 ? 15.647 7.114 1.400 1.00 92.75 191 LYS A CA 1
ATOM 1504 C C . LYS A 1 191 ? 14.156 6.887 1.108 1.00 92.75 191 LYS A C 1
ATOM 1506 O O . LYS A 1 191 ? 13.318 7.525 1.732 1.00 92.75 191 LYS A O 1
ATOM 1511 N N . GLU A 1 192 ? 13.839 5.962 0.208 1.00 85.88 192 GLU A N 1
ATOM 1512 C CA . GLU A 1 192 ? 12.464 5.630 -0.197 1.00 85.88 192 GLU A CA 1
ATOM 1513 C C . GLU A 1 192 ? 11.622 5.099 0.971 1.00 85.88 192 GLU A C 1
ATOM 1515 O O . GLU A 1 192 ? 10.459 5.465 1.123 1.00 85.88 192 GLU A O 1
ATOM 1520 N N . VAL A 1 193 ? 12.227 4.283 1.840 1.00 84.50 193 VAL A N 1
ATOM 1521 C CA . VAL A 1 193 ? 11.563 3.749 3.037 1.00 84.50 193 VAL A CA 1
ATOM 1522 C C . VAL A 1 193 ? 11.273 4.873 4.026 1.00 84.50 193 VAL A C 1
ATOM 1524 O O . VAL A 1 193 ? 10.176 4.937 4.566 1.00 84.50 193 VAL A O 1
ATOM 1527 N N . LEU A 1 194 ? 12.219 5.796 4.221 1.00 92.44 194 LEU A N 1
ATOM 1528 C CA . LEU A 1 194 ? 12.021 6.962 5.085 1.00 92.44 194 LEU A CA 1
ATOM 1529 C C . LEU A 1 194 ? 10.924 7.899 4.553 1.00 92.44 194 LEU A C 1
ATOM 1531 O O . LEU A 1 194 ? 10.136 8.405 5.342 1.00 92.44 194 LEU A O 1
ATOM 1535 N N . GLN A 1 195 ? 10.827 8.095 3.233 1.00 93.69 195 GLN A N 1
ATOM 1536 C CA . GLN A 1 195 ? 9.746 8.877 2.613 1.00 93.69 195 GLN A CA 1
ATOM 1537 C C . GLN A 1 195 ? 8.377 8.224 2.809 1.00 93.69 195 GLN A C 1
ATOM 1539 O O . GLN A 1 195 ? 7.430 8.891 3.223 1.00 93.69 195 GLN A O 1
ATOM 1544 N N . ALA A 1 196 ? 8.289 6.914 2.565 1.00 82.81 196 ALA A N 1
ATOM 1545 C CA . ALA A 1 196 ? 7.083 6.139 2.833 1.00 82.81 196 ALA A CA 1
ATOM 1546 C C . ALA A 1 196 ? 6.663 6.239 4.305 1.00 82.81 196 ALA A C 1
ATOM 1548 O O . ALA A 1 196 ? 5.481 6.349 4.612 1.00 82.81 196 ALA A O 1
ATOM 1549 N N . LEU A 1 197 ? 7.637 6.253 5.213 1.00 87.25 197 LEU A N 1
ATOM 1550 C CA . LEU A 1 197 ? 7.386 6.362 6.639 1.00 87.25 197 LEU A CA 1
ATOM 1551 C C . LEU A 1 197 ? 6.884 7.757 7.030 1.00 87.25 197 LEU A C 1
ATOM 1553 O O . LEU A 1 197 ? 5.904 7.868 7.761 1.00 87.25 197 LEU A O 1
ATOM 1557 N N . CYS A 1 198 ? 7.495 8.822 6.505 1.00 93.88 198 CYS A N 1
ATOM 1558 C CA . CYS A 1 198 ? 6.978 10.179 6.683 1.00 93.88 198 CYS A CA 1
ATOM 1559 C C . CYS A 1 198 ? 5.540 10.299 6.162 1.00 93.88 198 CYS A C 1
ATOM 1561 O O . CYS A 1 198 ? 4.706 10.915 6.816 1.00 93.88 198 CYS A O 1
ATOM 1563 N N . GLN A 1 199 ? 5.233 9.675 5.021 1.00 90.94 199 GLN A N 1
ATOM 1564 C CA . GLN A 1 199 ? 3.882 9.654 4.461 1.00 90.94 199 GLN A CA 1
ATOM 1565 C C . GLN A 1 199 ? 2.888 8.927 5.374 1.00 90.94 199 GLN A C 1
ATOM 1567 O O . GLN A 1 199 ? 1.792 9.432 5.601 1.00 90.94 199 GLN A O 1
ATOM 1572 N N . ASP A 1 200 ? 3.273 7.774 5.923 1.00 83.25 200 ASP A N 1
ATOM 1573 C CA . ASP A 1 200 ? 2.439 7.001 6.847 1.00 83.25 200 ASP A CA 1
ATOM 1574 C C . ASP A 1 200 ? 2.134 7.763 8.142 1.00 83.25 200 ASP A C 1
ATOM 1576 O O . ASP A 1 200 ? 1.014 7.702 8.643 1.00 83.25 200 ASP A O 1
ATOM 1580 N N . LEU A 1 201 ? 3.123 8.489 8.671 1.00 86.56 201 LEU A N 1
ATOM 1581 C CA . LEU A 1 201 ? 2.989 9.318 9.873 1.00 86.56 201 LEU A CA 1
ATOM 1582 C C . LEU A 1 201 ? 2.378 10.700 9.591 1.00 86.56 201 LEU A C 1
ATOM 1584 O O . LEU A 1 201 ? 2.269 11.520 10.501 1.00 86.56 201 LEU A O 1
ATOM 1588 N N . ASN A 1 202 ? 1.987 10.966 8.341 1.00 89.25 202 ASN A N 1
ATOM 1589 C CA . ASN A 1 202 ? 1.465 12.250 7.878 1.00 89.25 202 ASN A CA 1
ATOM 1590 C C . ASN A 1 202 ? 2.405 13.444 8.167 1.00 89.25 202 ASN A C 1
ATOM 1592 O O . ASN A 1 202 ? 1.967 14.561 8.438 1.00 89.25 202 ASN A O 1
ATOM 1596 N N . ILE A 1 203 ? 3.717 13.208 8.105 1.00 94.69 203 ILE A N 1
ATOM 1597 C CA . ILE A 1 203 ? 4.760 14.227 8.238 1.00 94.69 203 ILE A CA 1
ATOM 1598 C C . ILE A 1 203 ? 5.017 14.816 6.853 1.00 94.69 203 ILE A C 1
ATOM 1600 O O . ILE A 1 203 ? 5.410 14.103 5.928 1.00 94.69 203 ILE A O 1
ATOM 1604 N N . ALA A 1 204 ? 4.844 16.128 6.700 1.00 95.12 204 ALA A N 1
ATOM 1605 C CA . ALA A 1 204 ? 5.151 16.807 5.446 1.00 95.12 204 ALA A CA 1
ATOM 1606 C C . ALA A 1 204 ? 6.643 16.651 5.092 1.00 95.12 204 ALA A C 1
ATOM 1608 O O . ALA A 1 204 ? 7.514 16.907 5.927 1.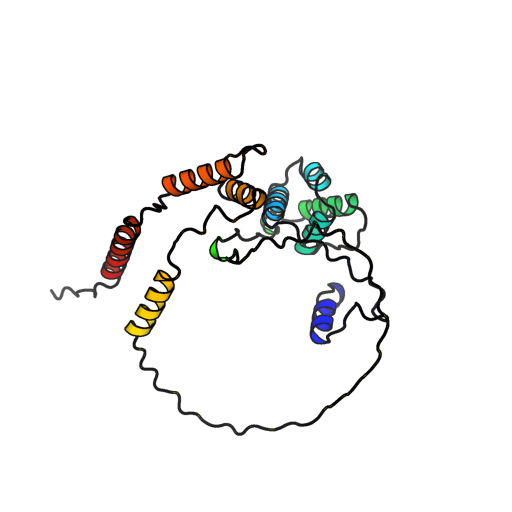00 95.12 204 ALA A O 1
ATOM 1609 N N . TYR A 1 205 ? 6.947 16.268 3.850 1.00 96.50 205 TYR A N 1
ATOM 1610 C CA . TYR A 1 205 ? 8.312 16.182 3.317 1.00 96.50 205 TYR A CA 1
ATOM 1611 C C . TYR A 1 205 ? 8.356 16.589 1.839 1.00 96.50 205 TYR A C 1
ATOM 1613 O O . TYR A 1 205 ? 7.343 16.536 1.142 1.00 96.50 205 TYR A O 1
ATOM 1621 N N . ASN A 1 206 ? 9.530 16.998 1.352 1.00 96.88 206 ASN A N 1
ATOM 1622 C CA . ASN A 1 206 ? 9.759 17.310 -0.061 1.00 96.88 206 ASN A CA 1
ATOM 1623 C C . ASN A 1 206 ? 10.443 16.121 -0.767 1.00 96.88 206 ASN A C 1
ATOM 1625 O O . ASN A 1 206 ? 11.292 15.443 -0.190 1.00 96.88 206 ASN A O 1
ATOM 1629 N N . ALA A 1 207 ? 10.129 15.871 -2.042 1.00 92.69 207 ALA A N 1
ATOM 1630 C CA . ALA A 1 207 ? 10.808 14.854 -2.851 1.00 92.69 207 ALA A CA 1
ATOM 1631 C C . ALA A 1 207 ? 12.334 15.092 -2.947 1.00 92.69 207 ALA A C 1
ATOM 1633 O O . ALA A 1 207 ? 13.125 14.138 -2.991 1.00 92.69 207 ALA A O 1
ATOM 1634 N N . GLN A 1 208 ? 12.752 16.364 -2.915 1.00 96.62 208 GLN A N 1
ATOM 1635 C CA . GLN A 1 208 ? 14.160 16.771 -2.928 1.00 96.62 208 GLN A CA 1
ATOM 1636 C C . GLN A 1 208 ? 14.861 16.650 -1.566 1.00 96.62 208 GLN A C 1
ATOM 1638 O O . GLN A 1 208 ? 16.084 16.778 -1.509 1.00 96.62 208 GLN A O 1
ATOM 1643 N N . ASP A 1 209 ? 14.138 16.334 -0.484 1.00 96.81 209 ASP A N 1
ATOM 1644 C CA . ASP A 1 209 ? 14.744 16.198 0.841 1.00 96.81 209 ASP A CA 1
ATOM 1645 C C . ASP A 1 209 ? 15.815 15.096 0.834 1.00 96.81 209 ASP A C 1
ATOM 1647 O O . ASP A 1 209 ? 15.638 13.994 0.296 1.00 96.81 209 ASP A O 1
ATOM 1651 N N . THR A 1 210 ? 16.973 15.394 1.425 1.00 97.81 210 THR A N 1
ATOM 1652 C CA . THR A 1 210 ? 18.037 14.396 1.587 1.00 97.81 210 THR A CA 1
ATOM 1653 C C . THR A 1 210 ? 17.683 13.417 2.709 1.00 97.81 210 THR A C 1
ATOM 1655 O O . THR A 1 210 ? 16.870 13.716 3.585 1.00 97.81 210 THR A O 1
ATOM 1658 N N . LYS A 1 211 ? 18.334 12.244 2.729 1.00 96.31 211 LYS A N 1
ATOM 1659 C CA . LYS A 1 211 ? 18.143 11.228 3.782 1.00 96.31 211 LYS A CA 1
ATOM 1660 C C . LYS A 1 211 ? 18.273 11.822 5.194 1.00 96.31 211 LYS A C 1
ATOM 1662 O O . LYS A 1 211 ? 17.480 11.488 6.064 1.00 96.31 211 LYS A O 1
ATOM 1667 N N . LYS A 1 212 ? 19.226 12.742 5.397 1.00 95.56 212 LYS A N 1
ATOM 1668 C CA . LYS A 1 212 ? 19.436 13.430 6.681 1.00 95.56 212 LYS A CA 1
ATOM 1669 C C . LYS A 1 212 ? 18.212 14.253 7.101 1.00 95.56 212 LYS A C 1
ATOM 1671 O O . LYS A 1 212 ? 17.771 14.104 8.230 1.00 95.56 212 LYS A O 1
ATOM 1676 N N . HIS A 1 213 ? 17.622 15.033 6.191 1.00 97.38 213 HIS A N 1
ATOM 1677 C CA . HIS A 1 213 ? 16.431 15.839 6.490 1.00 97.38 213 HIS A CA 1
ATOM 1678 C C . HIS A 1 213 ? 15.228 14.976 6.889 1.00 97.38 213 HIS A C 1
ATOM 1680 O O . HIS A 1 213 ? 14.530 15.310 7.842 1.00 97.38 213 HIS A O 1
ATOM 1686 N N . LEU A 1 214 ? 15.008 13.848 6.202 1.00 96.25 214 LEU A N 1
ATOM 1687 C CA . LEU A 1 214 ? 13.925 12.916 6.544 1.00 96.25 214 LEU A CA 1
ATOM 1688 C C . LEU A 1 214 ? 14.114 12.322 7.946 1.00 96.25 214 LEU A C 1
ATOM 1690 O O . LEU A 1 214 ? 13.164 12.272 8.721 1.00 96.25 214 LEU A O 1
ATOM 1694 N N . ILE A 1 215 ? 15.345 11.929 8.293 1.00 93.75 215 ILE A N 1
ATOM 1695 C CA . ILE A 1 215 ? 15.676 11.432 9.637 1.00 93.75 215 ILE A CA 1
ATOM 1696 C C . ILE A 1 215 ? 15.423 12.519 10.684 1.00 93.75 215 ILE A C 1
ATOM 1698 O O . ILE A 1 215 ? 14.761 12.246 11.679 1.00 93.75 215 ILE A O 1
ATOM 1702 N N . THR A 1 216 ? 15.882 13.753 10.451 1.00 94.62 216 THR A N 1
ATOM 1703 C CA . THR A 1 216 ? 15.663 14.868 11.382 1.00 94.62 216 THR A CA 1
ATOM 1704 C C . THR A 1 216 ? 14.175 15.129 11.615 1.00 94.62 216 THR A C 1
ATOM 1706 O O . THR A 1 216 ? 13.762 15.244 12.764 1.00 94.62 216 THR A O 1
ATOM 1709 N N . ARG A 1 217 ? 13.346 15.150 10.561 1.00 95.50 217 ARG A N 1
ATOM 1710 C CA . ARG A 1 217 ? 11.886 15.313 10.700 1.00 95.50 217 ARG A CA 1
ATOM 1711 C C . ARG A 1 217 ? 11.253 14.180 11.513 1.00 95.50 217 ARG A C 1
ATOM 1713 O O . ARG A 1 217 ? 10.410 14.440 12.364 1.00 95.50 217 ARG A O 1
ATOM 1720 N N . LEU A 1 218 ? 11.676 12.935 11.284 1.00 92.19 218 LEU A N 1
ATOM 1721 C CA . LEU A 1 218 ? 11.195 11.778 12.046 1.00 92.19 218 LEU A CA 1
ATOM 1722 C C . LEU A 1 218 ? 11.612 11.824 13.518 1.00 92.19 218 LEU A C 1
ATOM 1724 O O . LEU A 1 218 ? 10.834 11.422 14.378 1.00 92.19 218 LEU A O 1
ATOM 1728 N N . MET A 1 219 ? 12.813 12.324 13.816 1.00 89.19 219 MET A N 1
ATOM 1729 C CA . MET A 1 219 ? 13.267 12.528 15.193 1.00 89.19 219 MET A CA 1
ATOM 1730 C C . MET A 1 219 ? 12.464 13.625 15.898 1.00 89.19 219 MET A C 1
ATOM 1732 O O . MET A 1 219 ? 12.018 13.398 17.018 1.00 89.19 219 MET A O 1
ATOM 1736 N N . ILE A 1 220 ? 12.203 14.758 15.232 1.00 90.06 220 ILE A N 1
ATOM 1737 C CA . ILE A 1 220 ? 11.343 15.828 15.771 1.00 90.06 220 ILE A CA 1
ATOM 1738 C C . ILE A 1 220 ? 9.944 15.282 16.067 1.00 90.06 220 ILE A C 1
ATOM 1740 O O . ILE A 1 220 ? 9.448 15.434 17.177 1.00 90.06 220 ILE A O 1
ATOM 1744 N N . TYR A 1 221 ? 9.342 14.559 15.118 1.00 90.81 221 TYR A N 1
ATOM 1745 C CA . TYR A 1 221 ? 8.030 13.941 15.316 1.00 90.81 221 TYR A CA 1
ATOM 1746 C C . TYR A 1 221 ? 8.014 12.960 16.497 1.00 90.81 221 TYR A C 1
ATOM 1748 O O . TYR A 1 221 ? 7.041 12.905 17.248 1.00 90.81 221 TYR A O 1
ATOM 1756 N N . ARG A 1 222 ? 9.082 12.173 16.686 1.00 85.19 222 ARG A N 1
ATOM 1757 C CA . ARG A 1 222 ? 9.216 11.279 17.847 1.00 85.19 222 ARG A CA 1
ATOM 1758 C C . ARG A 1 222 ? 9.272 12.057 19.158 1.00 85.19 222 ARG A C 1
ATOM 1760 O O . ARG A 1 222 ? 8.559 11.688 20.088 1.00 85.19 222 ARG A O 1
ATOM 1767 N N . GLN A 1 223 ? 10.057 13.131 19.202 1.00 82.69 223 GLN A N 1
ATOM 1768 C CA . GLN A 1 223 ? 10.186 13.999 20.370 1.00 82.69 223 GLN A CA 1
ATOM 1769 C C . GLN A 1 223 ? 8.849 14.677 20.720 1.00 82.69 223 GLN A C 1
ATOM 1771 O O . GLN A 1 223 ? 8.421 14.636 21.869 1.00 82.69 223 GLN A O 1
ATOM 1776 N N . GLU A 1 224 ? 8.134 15.217 19.729 1.00 84.50 224 GLU A N 1
ATOM 1777 C CA . GLU A 1 224 ? 6.822 15.860 19.915 1.00 84.50 224 GLU A CA 1
ATOM 1778 C C . GLU A 1 224 ? 5.743 14.883 20.406 1.00 84.50 224 GLU A C 1
ATOM 1780 O O . GLU A 1 224 ? 4.903 15.243 21.228 1.00 84.50 224 GLU A O 1
ATOM 1785 N N . ASN A 1 225 ? 5.784 13.627 19.951 1.00 82.56 225 ASN A N 1
ATOM 1786 C CA . ASN A 1 225 ? 4.849 12.579 20.375 1.00 82.56 225 ASN A CA 1
ATOM 1787 C C . ASN A 1 225 ? 5.333 11.792 21.607 1.00 82.56 225 ASN A C 1
ATOM 1789 O O . ASN A 1 225 ? 4.797 10.730 21.936 1.00 82.56 225 ASN A O 1
ATOM 1793 N N . GLY A 1 226 ? 6.335 12.322 22.314 1.00 62.06 226 GLY A N 1
ATOM 1794 C CA . GLY A 1 226 ? 6.761 11.863 23.630 1.00 62.06 226 GLY A CA 1
ATOM 1795 C C . GLY A 1 226 ? 7.629 10.612 23.635 1.00 62.06 226 GLY A C 1
ATOM 1796 O O . GLY A 1 226 ? 7.820 10.042 24.707 1.00 62.06 226 GLY A O 1
ATOM 1797 N N . ALA A 1 227 ? 8.154 10.149 22.498 1.00 61.16 227 ALA A N 1
ATOM 1798 C CA . ALA A 1 227 ? 9.230 9.161 22.483 1.00 61.16 227 ALA A CA 1
ATOM 1799 C C . ALA A 1 227 ? 10.546 9.860 22.853 1.00 61.16 227 ALA A C 1
ATOM 1801 O O . ALA A 1 227 ? 11.381 10.124 21.992 1.00 61.16 227 ALA A O 1
ATOM 1802 N N . ASP A 1 228 ? 10.695 10.202 24.134 1.00 54.34 228 ASP A N 1
ATOM 1803 C CA . ASP A 1 228 ? 11.970 10.657 24.678 1.00 54.34 228 ASP A CA 1
ATOM 1804 C C . ASP A 1 228 ? 12.969 9.499 24.565 1.00 54.34 228 ASP A C 1
ATOM 1806 O O . ASP A 1 228 ? 12.909 8.530 25.323 1.00 54.34 228 ASP A O 1
ATOM 1810 N N . ASP A 1 229 ? 13.872 9.602 23.586 1.00 54.94 229 ASP A N 1
ATOM 1811 C CA . ASP A 1 229 ? 15.066 8.755 23.433 1.00 54.94 229 ASP A CA 1
ATOM 1812 C C . ASP A 1 229 ? 16.094 9.010 24.560 1.00 54.94 229 ASP A C 1
ATOM 1814 O O . ASP A 1 229 ? 17.145 8.367 24.609 1.00 54.94 229 ASP A O 1
ATOM 1818 N N . ASP A 1 230 ? 15.795 9.918 25.498 1.00 56.09 230 ASP A N 1
ATOM 1819 C CA . ASP A 1 230 ? 16.576 10.077 26.714 1.00 56.09 230 ASP A CA 1
ATOM 1820 C C . ASP A 1 230 ? 16.445 8.813 27.562 1.00 56.09 230 ASP A C 1
ATOM 1822 O O . ASP A 1 230 ? 15.391 8.475 28.103 1.00 56.09 230 ASP A O 1
ATOM 1826 N N . SER A 1 231 ? 17.567 8.125 27.733 1.00 56.22 231 SER A N 1
ATOM 1827 C CA . SER A 1 231 ? 17.730 6.927 28.559 1.00 56.22 231 SER A CA 1
ATOM 1828 C C . SER A 1 231 ? 17.186 7.060 29.998 1.00 56.22 231 SER A C 1
ATOM 1830 O O . SER A 1 231 ? 16.887 6.039 30.615 1.00 56.22 231 SER A O 1
ATOM 1832 N N . ASN A 1 232 ? 16.949 8.282 30.498 1.00 53.38 232 ASN A N 1
ATOM 1833 C CA . ASN A 1 232 ? 16.277 8.555 31.779 1.00 53.38 232 ASN A CA 1
ATOM 1834 C C . ASN A 1 232 ? 14.734 8.448 31.741 1.00 53.38 232 ASN A C 1
ATOM 1836 O O . ASN A 1 232 ? 14.103 8.272 32.782 1.00 53.38 232 ASN A O 1
ATOM 1840 N N . GLY A 1 233 ? 14.095 8.531 30.570 1.00 50.66 233 GLY A N 1
ATOM 1841 C CA . GLY A 1 233 ? 12.635 8.446 30.417 1.00 50.66 233 GLY A CA 1
ATOM 1842 C C . GLY A 1 233 ? 12.076 7.026 30.561 1.00 50.66 233 GLY A C 1
ATOM 1843 O O . GLY A 1 233 ? 10.901 6.840 30.899 1.00 50.66 233 GLY A O 1
ATOM 1844 N N . SER A 1 234 ? 12.924 6.010 30.363 1.00 57.12 234 SER A N 1
ATOM 1845 C CA . SER A 1 234 ? 12.559 4.600 30.543 1.00 57.12 234 SER A CA 1
ATOM 1846 C C . SER A 1 234 ? 12.152 4.295 31.991 1.00 57.12 234 SER A C 1
ATOM 1848 O O . SER A 1 234 ? 11.153 3.613 32.224 1.00 57.12 234 SER A O 1
ATOM 1850 N N . GLU A 1 235 ? 12.844 4.898 32.960 1.00 56.91 235 GLU A N 1
ATOM 1851 C CA . GLU A 1 235 ? 12.589 4.726 34.388 1.00 56.91 235 GLU A CA 1
ATOM 1852 C C . GLU A 1 235 ? 11.284 5.410 34.820 1.00 56.91 235 GLU A C 1
ATOM 1854 O O . GLU A 1 235 ? 10.475 4.827 35.543 1.00 56.91 235 GLU A O 1
ATOM 1859 N N . VAL A 1 236 ? 10.994 6.603 34.290 1.00 60.47 236 VAL A N 1
ATOM 1860 C CA . VAL A 1 236 ? 9.743 7.330 34.571 1.00 60.47 236 VAL A CA 1
ATOM 1861 C C . VAL A 1 236 ? 8.525 6.589 34.006 1.00 60.47 236 VAL A C 1
ATOM 1863 O O . VAL A 1 236 ? 7.505 6.449 34.688 1.00 60.47 236 VAL A O 1
ATOM 1866 N N . ARG A 1 237 ? 8.622 6.058 32.779 1.00 56.75 237 ARG A N 1
ATOM 1867 C CA . ARG A 1 237 ? 7.550 5.257 32.162 1.00 56.75 237 ARG A CA 1
ATOM 1868 C C . ARG A 1 237 ? 7.355 3.917 32.866 1.00 56.75 237 ARG A C 1
ATOM 1870 O O . ARG A 1 237 ? 6.209 3.536 33.106 1.00 56.75 237 ARG A O 1
ATOM 1877 N N . TYR A 1 238 ? 8.442 3.243 33.244 1.00 67.62 238 TYR A N 1
ATOM 1878 C CA . TYR A 1 238 ? 8.390 2.014 34.034 1.00 67.62 238 TYR A CA 1
ATOM 1879 C C . TYR A 1 238 ? 7.710 2.252 35.385 1.00 67.62 238 TYR A C 1
ATOM 1881 O O . TYR A 1 238 ? 6.784 1.528 35.739 1.00 67.62 238 TYR A O 1
ATOM 1889 N N . ASN A 1 239 ? 8.078 3.321 36.094 1.00 70.38 239 ASN A N 1
ATOM 1890 C CA . ASN A 1 239 ? 7.470 3.674 37.376 1.00 70.38 239 ASN A CA 1
ATOM 1891 C C . ASN A 1 239 ? 5.978 4.006 37.242 1.00 70.38 239 ASN A C 1
ATOM 1893 O O . ASN A 1 239 ? 5.181 3.625 38.099 1.00 70.38 239 ASN A O 1
ATOM 1897 N N . LYS A 1 240 ? 5.567 4.648 36.140 1.00 72.75 240 LYS A N 1
ATOM 1898 C CA . LYS A 1 240 ? 4.151 4.919 35.854 1.00 72.75 240 LYS A CA 1
ATOM 1899 C C . LYS A 1 240 ? 3.353 3.635 35.595 1.00 72.75 240 LYS A C 1
ATOM 1901 O O . LYS A 1 240 ? 2.276 3.470 36.162 1.00 72.75 240 LYS A O 1
ATOM 1906 N N . LEU A 1 241 ? 3.880 2.722 34.777 1.00 67.12 241 LEU A N 1
ATOM 1907 C CA . LEU A 1 241 ? 3.256 1.422 34.488 1.00 67.12 241 LEU A CA 1
ATOM 1908 C C . LEU A 1 241 ? 3.206 0.517 35.725 1.00 67.12 241 LEU A C 1
ATOM 1910 O O . LEU A 1 241 ? 2.174 -0.094 35.994 1.00 67.12 241 LEU A O 1
ATOM 1914 N N . LYS A 1 242 ? 4.286 0.484 36.511 1.00 76.94 242 LYS A N 1
ATOM 1915 C CA . LYS A 1 242 ? 4.360 -0.238 37.784 1.00 76.94 242 LYS A CA 1
ATOM 1916 C C . LYS A 1 242 ? 3.285 0.247 38.755 1.00 76.94 242 LYS A C 1
ATOM 1918 O O . LYS A 1 242 ? 2.542 -0.570 39.284 1.00 76.94 242 LYS A O 1
ATOM 1923 N N . ARG A 1 243 ? 3.124 1.566 38.903 1.00 78.69 243 ARG A N 1
ATOM 1924 C CA . ARG A 1 243 ? 2.097 2.161 39.772 1.00 78.69 243 ARG A CA 1
ATOM 1925 C C . ARG A 1 243 ? 0.676 1.800 39.332 1.00 78.69 243 ARG A C 1
ATOM 1927 O O . ARG A 1 243 ? -0.135 1.423 40.166 1.00 78.69 243 ARG A O 1
ATOM 1934 N N . GLN A 1 244 ? 0.387 1.831 38.028 1.00 75.62 244 GLN A N 1
ATOM 1935 C CA . GLN A 1 244 ? -0.921 1.409 37.499 1.00 75.62 244 GLN A CA 1
ATOM 1936 C C . GLN A 1 244 ? -1.202 -0.081 37.722 1.00 75.62 244 GLN A C 1
ATOM 1938 O O . GLN A 1 244 ? -2.349 -0.476 37.934 1.00 75.62 244 GLN A O 1
ATOM 1943 N N . PHE A 1 245 ? -0.169 -0.919 37.650 1.00 74.25 245 PHE A N 1
ATOM 1944 C CA . PHE A 1 245 ? -0.296 -2.349 37.897 1.00 74.25 245 PHE A CA 1
ATOM 1945 C C . PHE A 1 245 ? -0.508 -2.644 39.386 1.00 74.25 245 PHE A C 1
ATOM 1947 O O . PHE A 1 245 ? -1.368 -3.451 39.730 1.00 74.25 245 PHE A O 1
ATOM 1954 N N . GLU A 1 246 ? 0.217 -1.951 40.265 1.00 77.56 246 GLU A N 1
ATOM 1955 C CA . GLU A 1 246 ? 0.045 -2.024 41.720 1.00 77.56 246 GLU A CA 1
ATOM 1956 C C . GLU A 1 246 ? -1.320 -1.489 42.166 1.00 77.56 246 GLU A C 1
ATOM 1958 O O . GLU A 1 246 ? -1.935 -2.085 43.038 1.00 77.56 246 GLU A O 1
ATOM 1963 N N . GLU A 1 247 ? -1.848 -0.432 41.540 1.00 81.50 247 GLU A N 1
ATOM 1964 C CA . GLU A 1 247 ? -3.204 0.069 41.811 1.00 81.50 247 GLU A CA 1
ATOM 1965 C C . GLU A 1 247 ? -4.289 -0.922 41.374 1.00 81.50 247 GLU A C 1
ATOM 1967 O O . GLU A 1 247 ? -5.263 -1.126 42.095 1.00 81.50 247 GLU A O 1
ATOM 1972 N N . LYS A 1 248 ? -4.122 -1.577 40.217 1.00 73.94 248 LYS A N 1
ATOM 1973 C CA . LYS A 1 248 ? -5.082 -2.585 39.732 1.00 73.94 248 LYS A CA 1
ATOM 1974 C C . LYS A 1 248 ? -5.025 -3.902 40.501 1.00 73.94 248 LYS A C 1
ATOM 1976 O O . LYS A 1 248 ? -6.049 -4.569 40.609 1.00 73.94 248 LYS A O 1
ATOM 1981 N N . ASN A 1 249 ? -3.851 -4.273 41.005 1.00 66.56 249 ASN A N 1
ATOM 1982 C CA . ASN A 1 249 ? -3.642 -5.497 41.778 1.00 66.56 249 ASN A CA 1
ATOM 1983 C C . ASN A 1 249 ? -3.573 -5.254 43.283 1.00 66.56 249 ASN A C 1
ATOM 1985 O O . ASN A 1 249 ? -3.288 -6.192 44.030 1.00 66.56 249 ASN A O 1
ATOM 1989 N N . ALA A 1 250 ? -3.839 -4.029 43.743 1.00 70.00 250 ALA A N 1
ATOM 1990 C CA . ALA A 1 250 ? -4.022 -3.767 45.155 1.00 70.00 250 ALA A CA 1
ATOM 1991 C C . ALA A 1 250 ? -5.158 -4.689 45.615 1.00 70.00 250 ALA A C 1
ATOM 1993 O O . ALA A 1 250 ? -6.275 -4.571 45.100 1.00 70.00 250 ALA A O 1
ATOM 1994 N N . PRO A 1 251 ? -4.888 -5.655 46.514 1.00 62.84 251 PRO A N 1
ATOM 1995 C CA . PRO A 1 251 ? -5.920 -6.561 46.978 1.00 62.84 251 PRO A CA 1
ATOM 1996 C C . PRO A 1 251 ? -7.035 -5.685 47.522 1.00 62.84 251 PRO A C 1
ATOM 1998 O O . PRO A 1 251 ? -6.752 -4.807 48.342 1.00 62.84 251 PRO A O 1
ATOM 2001 N N . PHE A 1 252 ? -8.258 -5.882 47.016 1.00 54.47 252 PHE A N 1
ATOM 2002 C CA . PHE A 1 252 ? -9.467 -5.256 47.537 1.00 54.47 252 PHE A CA 1
ATOM 2003 C C . PHE A 1 252 ? -9.433 -5.450 49.051 1.00 54.47 252 PHE A C 1
ATOM 2005 O O . PHE A 1 252 ? -9.745 -6.528 49.561 1.00 54.47 252 PHE A O 1
ATOM 2012 N N . ARG A 1 253 ? -8.951 -4.433 49.772 1.00 55.56 253 ARG A N 1
ATOM 2013 C CA . ARG A 1 253 ? -8.969 -4.413 51.224 1.00 55.56 253 ARG A CA 1
ATOM 2014 C C . ARG A 1 253 ? -10.437 -4.255 51.542 1.00 55.56 253 ARG A C 1
ATOM 2016 O O . ARG A 1 253 ? -10.958 -3.145 51.519 1.00 55.56 253 ARG A O 1
ATOM 2023 N N . PHE A 1 254 ? -11.106 -5.390 51.718 1.00 52.03 254 PHE A N 1
ATOM 2024 C CA . PHE A 1 254 ? -12.441 -5.447 52.269 1.00 52.03 254 PHE A CA 1
ATOM 2025 C C . PHE A 1 254 ? -12.403 -4.637 53.562 1.00 52.03 254 PHE A C 1
ATOM 2027 O O . PHE A 1 254 ? -11.767 -5.028 54.542 1.00 52.03 254 PHE A O 1
ATOM 2034 N N . LEU A 1 255 ? -13.020 -3.460 53.506 1.00 55.94 255 LEU A N 1
ATOM 2035 C CA . LEU A 1 255 ? -13.420 -2.690 54.668 1.00 55.94 255 LEU A CA 1
ATOM 2036 C C . LEU A 1 255 ? -14.436 -3.559 55.410 1.00 55.94 255 LEU A C 1
ATOM 2038 O O . LEU A 1 255 ? -15.623 -3.536 55.102 1.00 55.94 255 LEU A O 1
ATOM 2042 N N . LEU A 1 256 ? -13.942 -4.391 56.324 1.00 57.75 256 LEU A N 1
ATOM 2043 C CA . LEU A 1 256 ? -14.757 -4.972 57.380 1.00 57.75 256 LEU A CA 1
ATOM 2044 C C . LEU A 1 256 ? -15.044 -3.836 58.364 1.00 57.75 256 LEU A C 1
ATOM 2046 O O . LEU A 1 256 ? -14.197 -3.501 59.193 1.00 57.75 256 LEU A O 1
ATOM 2050 N N . ALA A 1 257 ? -16.196 -3.198 58.164 1.00 63.91 257 ALA A N 1
ATOM 2051 C CA . ALA A 1 257 ? -16.878 -2.380 59.157 1.00 63.91 257 ALA A CA 1
ATOM 2052 C C . ALA A 1 257 ? -17.870 -3.258 59.926 1.00 63.91 257 ALA A C 1
ATOM 2054 O O . ALA A 1 257 ? -18.464 -4.157 59.283 1.00 63.91 257 ALA A O 1
#

Organism: NCBI:txid2804962

Foldseek 3Di:
DPPVVLCPVVVVVCVVVVVDCPPPPPPPPPPPPPLPADDLLVLQVLLVLLLVVDPCNLVVQVVDDLSSLLVQCVVLSHDSPDPDSNVSSVSSVVVSVVDHSVSRDDRDDPDPVPPPLPPPPPPPDPDPDDDDDDDDDDDDDDDDDDDDDDDDDPPDDDPPPPPPVVVVVVVVVVVVCVVPPPPNPLVPDDQVVLVSVCVVVVNDDDPPDDSVRSVVSVVVVCVVVPVPPPPVVVVVVVVVVVVVVCVVPVPPPPPPD